Protein AF-A0A8H8MWA1-F1 (afdb_monomer_lite)

Secondary structure (DSSP, 8-state):
---TTSHHHHHHHHHHHHHHHHHHH-TTPPPPPHHHHHHHHHT--SSPPP-TTSB---SSS--SSBTTSS-EEEEE-TTS-EEEEETTSTT-EE-TT-S-HHHHHHHHHHHHHTSSSTTS-BTTTTTB---TT-HHHHHHHHHHHTTT-TT--PEEPBS--TT--GGGEEPP-SS-----PPTT-TTTTT-----PEEPPPTT---EEHHHHGGG--EEEEESEEETTTTEEESSSPPPPPPHHHHHHHHHHHHHS-SHHHHTT--PPTTSS-TT---TTTHHHH----EEEEE---TT--PPP------S-SSSPPP-------------

Radius of gyration: 23.01 Å; chains: 1; bounding box: 57×58×65 Å

Sequence (331 aa):
MLDTSSKEYKKALRHHRKSEQHKAHDGRSEPLSVFRAAEKKYKARFPPPDLHQVLDLAPDGEARGRTDAVKTKEIGLKSGKKGYLVERIPGLVLLPSFVSPSAQQSLVTRCLREHARSPNESNLDAHYLVPPAGLWNEWEKVAKHRQTDPSFDVVINIKWKDGINADQYHPPDTERTLVNNATGSAAFATKSQPKLEPMPSSSLQPTPVSALISKLRWSNIGLNYHWGTKSYDFDRQKVPFPDDIRDICVDAVRNVDWRDIWEGVELADGLKWDDGEDWIEWEHTYQPDAGIINFYQPKDTLMGHVDRSEISSTSPLVSISYVVVIFLSFK

pLDDT: mean 84.51, std 14.72, range [23.91, 97.88]

Structure (mmCIF, N/CA/C/O backbone):
data_AF-A0A8H8MWA1-F1
#
_entry.id   AF-A0A8H8MWA1-F1
#
loop_
_atom_site.group_PDB
_atom_site.id
_atom_site.type_symbol
_atom_site.label_atom_id
_atom_site.label_alt_id
_atom_site.label_comp_id
_atom_site.label_asym_id
_atom_site.label_entity_id
_atom_site.label_seq_id
_atom_site.pdbx_PDB_ins_code
_atom_site.Cartn_x
_atom_site.Cartn_y
_atom_site.Cartn_z
_atom_site.occupancy
_atom_site.B_iso_or_equiv
_atom_site.auth_seq_id
_atom_site.auth_comp_id
_atom_site.auth_asym_id
_atom_site.auth_atom_id
_atom_site.pdbx_PDB_model_num
ATOM 1 N N . MET A 1 1 ? -19.332 -21.063 -11.344 1.00 50.78 1 MET A N 1
ATOM 2 C CA . MET A 1 1 ? -18.939 -22.418 -10.883 1.00 50.78 1 MET A CA 1
ATOM 3 C C . MET A 1 1 ? -17.657 -22.832 -11.590 1.00 50.78 1 MET A C 1
ATOM 5 O O . MET A 1 1 ? -17.507 -22.498 -12.757 1.00 50.78 1 MET A O 1
ATOM 9 N N . LEU A 1 2 ? -16.732 -23.507 -10.900 1.00 68.06 2 LEU A N 1
ATOM 10 C CA . LEU A 1 2 ? -15.535 -24.083 -11.530 1.00 68.06 2 LEU A CA 1
ATOM 11 C C . LEU A 1 2 ? -15.947 -25.223 -12.470 1.00 68.06 2 LEU A C 1
ATOM 13 O O . LEU A 1 2 ? -16.715 -26.090 -12.059 1.00 68.06 2 LEU A O 1
ATOM 17 N N . ASP A 1 3 ? -15.418 -25.242 -13.694 1.00 80.50 3 ASP A N 1
ATOM 18 C CA . ASP A 1 3 ? -15.599 -26.370 -14.609 1.00 80.50 3 ASP A CA 1
ATOM 19 C C . ASP A 1 3 ? -14.829 -27.590 -14.085 1.00 80.50 3 ASP A C 1
ATOM 21 O O . ASP A 1 3 ? -13.606 -27.708 -14.228 1.00 80.50 3 ASP A O 1
ATOM 25 N N . THR A 1 4 ? -15.569 -28.503 -13.462 1.00 83.94 4 THR A N 1
ATOM 26 C CA . THR A 1 4 ? -15.044 -29.733 -12.861 1.00 83.94 4 THR A CA 1
ATOM 27 C C . THR A 1 4 ? -14.549 -30.740 -13.902 1.00 83.94 4 THR A C 1
ATOM 29 O O . THR A 1 4 ? -13.827 -31.684 -13.564 1.00 83.94 4 THR A O 1
ATOM 32 N N . SER A 1 5 ? -14.892 -30.539 -15.178 1.00 81.62 5 SER A N 1
ATOM 33 C CA . SER A 1 5 ? -14.470 -31.392 -16.286 1.00 81.62 5 SER A CA 1
ATOM 34 C C . SER A 1 5 ? -13.102 -30.995 -16.866 1.00 81.62 5 SER A C 1
ATOM 36 O O . SER A 1 5 ? -12.421 -31.861 -17.440 1.00 81.62 5 SER A O 1
ATOM 38 N N . SER A 1 6 ? -12.665 -29.747 -16.637 1.00 89.50 6 SER A N 1
ATOM 39 C CA . SER A 1 6 ? -11.409 -29.178 -17.145 1.00 89.50 6 SER A CA 1
ATOM 40 C C . SER A 1 6 ? -10.157 -29.944 -16.692 1.00 89.50 6 SER A C 1
ATOM 42 O O . SER A 1 6 ? -10.097 -30.556 -15.614 1.00 89.50 6 SER A O 1
ATOM 44 N N . LYS A 1 7 ? -9.107 -29.915 -17.526 1.00 88.44 7 LYS A N 1
ATOM 45 C CA . LYS A 1 7 ? -7.813 -30.552 -17.215 1.00 88.44 7 LYS A CA 1
ATOM 46 C C . LYS A 1 7 ? -7.148 -29.876 -16.015 1.00 88.44 7 LYS A C 1
ATOM 48 O O . LYS A 1 7 ? -6.535 -30.548 -15.183 1.00 88.44 7 LYS A O 1
ATOM 53 N N . GLU A 1 8 ? -7.310 -28.565 -15.906 1.00 85.88 8 GLU A N 1
ATOM 54 C CA . GLU A 1 8 ? -6.787 -27.704 -14.851 1.00 85.88 8 GLU A CA 1
ATOM 55 C C . GLU A 1 8 ? -7.398 -28.083 -13.500 1.00 85.88 8 GLU A C 1
ATOM 57 O O . GLU A 1 8 ? -6.660 -28.309 -12.537 1.00 85.88 8 GLU A O 1
ATOM 62 N N . TYR A 1 9 ? -8.726 -28.246 -13.442 1.00 88.44 9 TYR A N 1
ATOM 63 C CA . TYR A 1 9 ? -9.427 -28.676 -12.232 1.00 88.44 9 TYR A CA 1
ATOM 64 C C . TYR A 1 9 ? -8.979 -30.071 -11.786 1.00 88.44 9 TYR A C 1
ATOM 66 O O . TYR A 1 9 ? -8.608 -30.268 -10.628 1.00 88.44 9 TYR A O 1
ATOM 74 N N . LYS A 1 10 ? -8.929 -31.039 -12.712 1.00 89.00 10 LYS A N 1
ATOM 75 C CA . LYS A 1 10 ? -8.471 -32.410 -12.418 1.00 89.00 10 LYS A CA 1
ATOM 76 C C . LYS A 1 10 ? -7.032 -32.433 -11.893 1.00 89.00 10 LYS A C 1
ATOM 78 O O . LYS A 1 10 ? -6.733 -33.157 -10.939 1.00 89.00 10 LYS A O 1
ATOM 83 N N . LYS A 1 11 ? -6.144 -31.616 -12.473 1.00 89.81 11 LYS A N 1
ATOM 84 C CA . LYS A 1 11 ? -4.758 -3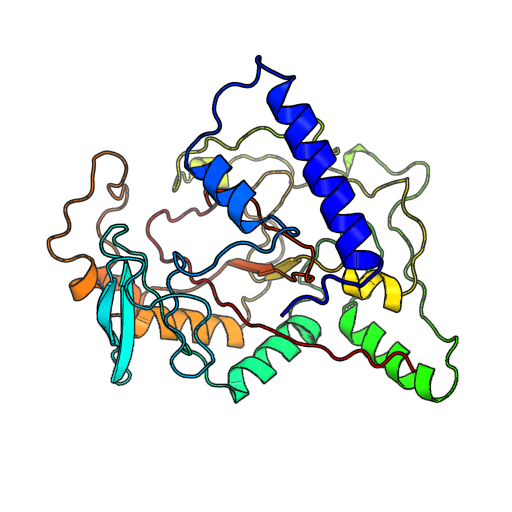1.457 -12.010 1.00 89.81 11 LYS A CA 1
ATOM 85 C C . LYS A 1 11 ? -4.710 -30.866 -10.598 1.00 89.81 11 LYS A C 1
ATOM 87 O O . LYS A 1 11 ? -4.033 -31.432 -9.739 1.00 89.81 11 LYS A O 1
ATOM 92 N N . ALA A 1 12 ? -5.437 -29.779 -10.341 1.00 87.12 12 ALA A N 1
ATOM 93 C CA . ALA A 1 12 ? -5.492 -29.138 -9.027 1.00 87.12 12 ALA A CA 1
ATOM 94 C C . ALA A 1 12 ? -6.042 -30.086 -7.945 1.00 87.12 12 ALA A C 1
ATOM 96 O O . ALA A 1 12 ? -5.437 -30.221 -6.880 1.00 87.12 12 ALA A O 1
ATOM 97 N N . LEU A 1 13 ? -7.105 -30.833 -8.258 1.00 89.44 13 LEU A N 1
ATOM 98 C CA . LEU A 1 13 ? -7.692 -31.840 -7.374 1.00 89.44 13 LEU A CA 1
ATOM 99 C C . LEU A 1 13 ? -6.709 -32.966 -7.033 1.00 89.44 13 LEU A C 1
ATOM 101 O O . LEU A 1 13 ? -6.606 -33.361 -5.872 1.00 89.44 13 LEU A O 1
ATOM 105 N N . ARG A 1 14 ? -5.950 -33.468 -8.017 1.00 89.06 14 ARG A N 1
ATOM 106 C CA . ARG A 1 14 ? -4.913 -34.485 -7.776 1.00 89.06 14 ARG A CA 1
ATOM 107 C C . ARG A 1 14 ? -3.818 -33.964 -6.843 1.00 89.06 14 ARG A C 1
ATOM 109 O O . ARG A 1 14 ? -3.427 -34.678 -5.922 1.00 89.06 14 ARG A O 1
ATOM 116 N N . HIS A 1 15 ? -3.333 -32.740 -7.064 1.00 87.31 15 HIS A N 1
ATOM 117 C CA . HIS A 1 15 ? -2.328 -32.122 -6.192 1.00 87.31 15 HIS A CA 1
ATOM 118 C C . HIS A 1 15 ? -2.848 -31.935 -4.763 1.00 87.31 15 HIS A C 1
ATOM 120 O O . HIS A 1 15 ? -2.145 -32.290 -3.821 1.00 87.31 15 HIS A O 1
ATOM 126 N N . HIS A 1 16 ? -4.083 -31.452 -4.612 1.00 86.94 16 HIS A N 1
ATOM 127 C CA . HIS A 1 16 ? -4.726 -31.274 -3.312 1.00 86.94 16 HIS A CA 1
ATOM 128 C C . HIS A 1 16 ? -4.874 -32.603 -2.553 1.00 86.94 16 HIS A C 1
ATOM 130 O O . HIS A 1 16 ? -4.440 -32.718 -1.409 1.00 86.94 16 HIS A O 1
ATOM 136 N N . ARG A 1 17 ? -5.382 -33.656 -3.210 1.00 87.12 17 ARG A N 1
ATOM 137 C CA . ARG A 1 17 ? -5.493 -34.997 -2.602 1.00 87.12 17 ARG A CA 1
ATOM 138 C C . ARG A 1 17 ? -4.140 -35.536 -2.137 1.00 87.12 17 ARG A C 1
ATOM 140 O O . ARG A 1 17 ? -4.051 -36.084 -1.043 1.00 87.12 17 ARG A O 1
ATOM 147 N N . LYS A 1 18 ? -3.081 -35.336 -2.930 1.00 86.12 18 LYS A N 1
ATOM 148 C CA . LYS A 1 18 ? -1.721 -35.735 -2.545 1.00 86.12 18 LYS A CA 1
ATOM 149 C C . LYS A 1 18 ? -1.232 -34.961 -1.314 1.00 86.12 18 LYS A C 1
ATOM 151 O O . LYS A 1 18 ? -0.655 -35.567 -0.420 1.00 86.12 18 LYS A O 1
ATOM 156 N N . SER A 1 19 ? -1.474 -33.649 -1.231 1.00 81.50 19 SER A N 1
ATOM 157 C CA . SER A 1 19 ? -1.062 -32.871 -0.054 1.00 81.50 19 SER A CA 1
ATOM 158 C C . SER A 1 19 ? -1.793 -33.280 1.226 1.00 81.50 19 SER A C 1
ATOM 160 O O . SER A 1 19 ? -1.173 -33.283 2.285 1.00 81.50 19 SER A O 1
ATOM 162 N N . GLU A 1 20 ? -3.070 -33.665 1.144 1.00 78.75 20 GLU A N 1
ATOM 163 C CA . GLU A 1 20 ? -3.821 -34.149 2.312 1.00 78.75 20 GLU A CA 1
ATOM 164 C C . GLU A 1 20 ? -3.329 -35.525 2.786 1.00 78.75 20 GLU A C 1
ATOM 166 O O . GLU A 1 20 ? -3.168 -35.739 3.984 1.00 78.75 20 GLU A O 1
ATOM 171 N N . GLN A 1 21 ? -2.991 -36.432 1.860 1.00 72.94 21 GLN A N 1
ATOM 172 C CA . GLN A 1 21 ? -2.407 -37.738 2.202 1.00 72.94 21 GLN A CA 1
ATOM 173 C C . GLN A 1 21 ? -1.070 -37.607 2.942 1.00 72.94 21 GLN A C 1
ATOM 175 O O . GLN A 1 21 ? -0.824 -38.332 3.902 1.00 72.94 21 GLN A O 1
ATOM 180 N N . HIS A 1 22 ? -0.220 -36.661 2.531 1.00 64.12 22 HIS A N 1
ATOM 181 C CA . HIS A 1 22 ? 1.055 -36.407 3.205 1.00 64.12 22 HIS A CA 1
ATOM 182 C C . HIS A 1 22 ? 0.861 -35.870 4.635 1.00 64.12 22 HIS A C 1
ATOM 184 O O . HIS A 1 22 ? 1.585 -36.289 5.531 1.00 64.12 22 HIS A O 1
ATOM 190 N N . LYS A 1 23 ? -0.136 -35.004 4.879 1.00 66.75 23 LYS A N 1
ATOM 191 C CA . LYS A 1 23 ? -0.448 -34.506 6.234 1.00 66.75 23 LYS A CA 1
ATOM 192 C C . LYS A 1 23 ? -0.937 -35.608 7.174 1.00 66.75 23 LYS A C 1
ATOM 194 O O . LYS A 1 23 ? -0.610 -35.582 8.350 1.00 66.75 23 LYS A O 1
ATOM 199 N N . ALA A 1 24 ? -1.716 -36.561 6.660 1.00 60.00 24 ALA A N 1
ATOM 200 C CA . ALA A 1 24 ? -2.237 -37.671 7.457 1.00 60.00 24 ALA A CA 1
ATOM 201 C C . ALA A 1 24 ? -1.143 -38.665 7.888 1.00 60.00 24 ALA A C 1
ATOM 203 O O . ALA A 1 24 ? -1.307 -39.360 8.886 1.00 60.00 24 ALA A O 1
ATOM 204 N N . HIS A 1 25 ? -0.037 -38.743 7.139 1.00 58.19 25 HIS A N 1
ATOM 205 C CA . HIS A 1 25 ? 1.068 -39.653 7.441 1.00 58.19 25 HIS A CA 1
ATOM 206 C C . HIS A 1 25 ? 2.114 -39.038 8.387 1.00 58.19 25 HIS A C 1
ATOM 208 O O . HIS A 1 25 ? 2.792 -39.759 9.114 1.00 58.19 25 HIS A O 1
ATOM 214 N N . ASP A 1 26 ? 2.218 -37.708 8.414 1.00 57.69 26 ASP A N 1
ATOM 215 C CA . ASP A 1 26 ? 3.233 -36.960 9.160 1.00 57.69 26 ASP A CA 1
ATOM 216 C C . ASP A 1 26 ? 2.781 -36.631 10.594 1.00 57.69 26 ASP A C 1
ATOM 218 O O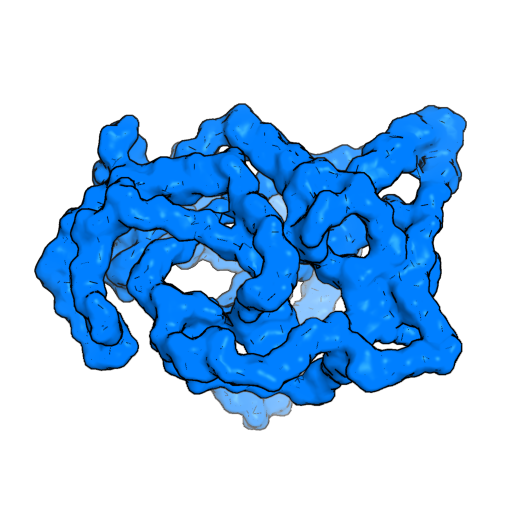 . ASP A 1 26 ? 2.768 -35.473 11.006 1.00 57.69 26 ASP A O 1
ATOM 222 N N . GLY A 1 27 ? 2.380 -37.656 11.362 1.00 56.78 27 GLY A N 1
ATOM 223 C CA . GLY A 1 27 ? 1.839 -37.572 12.735 1.00 56.78 27 GLY A CA 1
ATOM 224 C C . GLY A 1 27 ? 2.764 -36.963 13.809 1.00 56.78 27 GLY A C 1
ATOM 225 O O . GLY A 1 27 ? 2.643 -37.299 14.983 1.00 56.78 27 GLY A O 1
ATOM 226 N N . ARG A 1 28 ? 3.712 -36.106 13.412 1.00 51.16 28 ARG A N 1
ATOM 227 C CA . ARG A 1 28 ? 4.708 -35.398 14.222 1.00 51.16 28 ARG A CA 1
ATOM 228 C C . ARG A 1 28 ? 4.609 -33.869 14.138 1.00 51.16 28 ARG A C 1
ATOM 230 O O . ARG A 1 28 ? 5.385 -33.200 14.812 1.00 51.16 28 ARG A O 1
ATOM 237 N N . SER A 1 29 ? 3.705 -33.288 13.343 1.00 62.16 29 SER A N 1
ATOM 238 C CA . SER A 1 29 ? 3.562 -31.826 13.308 1.00 62.16 29 SER A CA 1
ATOM 239 C C . SER A 1 29 ? 2.748 -31.328 14.504 1.00 62.16 29 SER A C 1
ATOM 241 O O . SER A 1 29 ? 1.580 -31.698 14.636 1.00 62.16 29 SER A O 1
ATOM 243 N N . GLU A 1 30 ? 3.332 -30.464 15.337 1.00 69.19 30 GLU A N 1
ATOM 244 C CA . GLU A 1 30 ? 2.581 -29.709 16.345 1.00 69.19 30 GLU A CA 1
ATOM 245 C C . GLU A 1 30 ? 1.347 -29.030 15.718 1.00 69.19 30 GLU A C 1
ATOM 247 O O . GLU A 1 30 ? 1.395 -28.593 14.558 1.00 69.19 30 GLU A O 1
ATOM 252 N N . PRO A 1 31 ? 0.222 -28.939 16.450 1.00 76.38 31 PRO A N 1
ATOM 253 C CA . PRO A 1 31 ? -0.972 -28.287 15.938 1.00 76.38 31 PRO A CA 1
ATOM 254 C C . PRO A 1 31 ? -0.668 -26.822 15.606 1.00 76.38 31 PRO A C 1
ATOM 256 O O . PRO A 1 31 ? -0.100 -26.083 16.408 1.00 76.38 31 PRO A O 1
ATOM 259 N N . LEU A 1 32 ? -1.061 -26.392 14.403 1.00 81.12 32 LEU A N 1
ATOM 260 C CA . LEU A 1 32 ? -0.926 -24.994 13.995 1.00 81.12 32 LEU A CA 1
ATOM 261 C C . LEU A 1 32 ? -1.673 -24.088 14.978 1.00 81.12 32 LEU A C 1
ATOM 263 O O . LEU A 1 32 ? -2.798 -24.395 15.375 1.00 81.12 32 LEU A O 1
ATOM 267 N N . SER A 1 33 ? -1.094 -22.925 15.290 1.00 87.19 33 SER A N 1
ATOM 268 C CA . SER A 1 33 ? -1.827 -21.884 16.012 1.00 87.19 33 SER A CA 1
ATOM 269 C C . SER A 1 33 ? -3.095 -21.486 15.250 1.00 87.19 33 SER A C 1
ATOM 271 O O . SER A 1 33 ? -3.150 -21.579 14.018 1.00 87.19 33 SER A O 1
ATOM 273 N N . VAL A 1 34 ? -4.104 -20.985 15.970 1.00 89.81 34 VAL A N 1
ATOM 274 C CA . VAL A 1 34 ? -5.385 -20.547 15.382 1.00 89.81 34 VAL A CA 1
ATOM 275 C C . VAL A 1 34 ? -5.157 -19.563 14.230 1.00 89.81 34 VAL A C 1
ATOM 277 O O . VAL A 1 34 ? -5.753 -19.704 13.161 1.00 89.81 34 VAL A O 1
ATOM 280 N N . PHE A 1 35 ? -4.221 -18.626 14.404 1.00 89.00 35 PHE A N 1
ATOM 281 C CA . PHE A 1 35 ? -3.845 -17.671 13.365 1.00 89.00 35 PHE A CA 1
ATOM 282 C C . PHE A 1 35 ? -3.243 -18.356 12.130 1.00 89.00 35 PHE A C 1
ATOM 284 O O . PHE A 1 35 ? -3.680 -18.100 11.010 1.00 89.00 35 PHE A O 1
ATOM 291 N N . ARG A 1 36 ? -2.270 -19.265 12.303 1.00 86.81 36 ARG A N 1
ATOM 292 C CA . ARG A 1 36 ? -1.628 -19.963 11.172 1.00 86.81 36 ARG A CA 1
ATOM 293 C C . ARG A 1 36 ? -2.588 -20.902 10.449 1.00 86.81 36 ARG A C 1
ATOM 295 O O . ARG A 1 36 ? -2.503 -21.035 9.228 1.00 86.81 36 ARG A O 1
ATOM 302 N N . ALA A 1 37 ? -3.513 -21.526 11.173 1.00 88.75 37 ALA A N 1
ATOM 303 C CA . ALA A 1 37 ? -4.577 -22.326 10.582 1.00 88.75 37 ALA A CA 1
ATOM 304 C C . ALA A 1 37 ? -5.500 -21.462 9.703 1.00 88.75 37 ALA A C 1
ATOM 306 O O . ALA A 1 37 ? -5.750 -21.820 8.549 1.00 88.75 37 ALA A O 1
ATOM 307 N N . ALA A 1 38 ? -5.938 -20.300 10.202 1.00 90.62 38 ALA A N 1
ATOM 308 C CA . ALA A 1 38 ? -6.757 -19.352 9.445 1.00 90.62 38 ALA A CA 1
ATOM 309 C C . ALA A 1 38 ? -6.013 -18.777 8.225 1.00 90.62 38 ALA A C 1
ATOM 311 O O . ALA A 1 38 ? -6.543 -18.790 7.114 1.00 90.62 38 ALA A O 1
ATOM 312 N N . GLU A 1 39 ? -4.758 -18.352 8.396 1.00 90.50 39 GLU A N 1
ATOM 313 C CA . GLU A 1 39 ? -3.905 -17.849 7.313 1.00 90.50 39 GLU A CA 1
ATOM 314 C C . GLU A 1 39 ? -3.749 -18.905 6.204 1.00 90.50 39 GLU A C 1
ATOM 316 O O . GLU A 1 39 ? -3.937 -18.615 5.022 1.00 90.50 39 GLU A O 1
ATOM 321 N N . LYS A 1 40 ? -3.476 -20.166 6.566 1.00 88.50 40 LYS A N 1
ATOM 322 C CA . LYS A 1 40 ? -3.358 -21.270 5.601 1.00 88.50 40 LYS A CA 1
ATOM 323 C C . LYS A 1 40 ? -4.681 -21.576 4.895 1.00 88.50 40 LYS A C 1
ATOM 325 O O . LYS A 1 40 ? -4.649 -21.867 3.699 1.00 88.50 40 LYS A O 1
ATOM 330 N N . LYS A 1 41 ? -5.817 -21.498 5.603 1.00 90.19 41 LYS A N 1
ATOM 331 C CA . LYS A 1 41 ? -7.165 -21.669 5.032 1.00 90.19 41 LYS A CA 1
ATOM 332 C C . LYS A 1 41 ? -7.408 -20.648 3.919 1.00 90.19 41 LYS A C 1
ATOM 334 O O . LYS A 1 41 ? -7.707 -21.049 2.801 1.00 90.19 41 LYS A O 1
ATOM 339 N N . TYR A 1 42 ? -7.230 -19.356 4.192 1.00 91.25 42 TYR A N 1
ATOM 340 C CA . TYR A 1 42 ? -7.550 -18.299 3.223 1.00 91.25 42 TYR A CA 1
ATOM 341 C C . TYR A 1 42 ? -6.484 -18.097 2.134 1.00 91.25 42 TYR A C 1
ATOM 343 O O . TYR A 1 42 ? -6.791 -17.561 1.074 1.00 91.25 42 TYR A O 1
ATOM 351 N N . LYS A 1 43 ? -5.257 -18.602 2.327 1.00 89.06 43 LYS A N 1
ATOM 352 C CA . LYS A 1 43 ? -4.230 -18.682 1.266 1.00 89.06 43 LYS A CA 1
ATOM 353 C C . LYS A 1 43 ? -4.424 -19.859 0.305 1.00 89.06 43 LYS A C 1
ATOM 355 O O . LYS A 1 43 ? -3.694 -19.962 -0.687 1.00 89.06 43 LYS A O 1
ATOM 360 N N . ALA A 1 44 ? -5.342 -20.781 0.599 1.00 87.56 44 ALA A N 1
ATOM 361 C CA . ALA A 1 44 ? -5.585 -21.931 -0.257 1.00 87.56 44 ALA A CA 1
ATOM 362 C C . ALA A 1 44 ? -6.081 -21.477 -1.637 1.00 87.56 44 ALA A C 1
ATOM 364 O O . ALA A 1 44 ? -6.963 -20.639 -1.758 1.00 87.56 44 ALA A O 1
ATOM 365 N N . ARG A 1 45 ? -5.511 -22.044 -2.703 1.00 85.44 45 ARG A N 1
ATOM 366 C CA . ARG A 1 45 ? -5.978 -21.796 -4.081 1.00 85.44 45 ARG A CA 1
ATOM 367 C C . ARG A 1 45 ? -6.931 -22.875 -4.575 1.00 85.44 45 ARG A C 1
ATOM 369 O O . ARG A 1 45 ? -7.692 -22.644 -5.509 1.00 85.44 45 ARG A O 1
ATOM 376 N N . PHE A 1 46 ? -6.835 -24.067 -3.990 1.00 86.62 46 PHE A N 1
ATOM 377 C CA . PHE A 1 46 ? -7.678 -25.196 -4.335 1.00 86.62 46 PHE A CA 1
ATOM 378 C C . PHE A 1 46 ? -7.928 -26.108 -3.114 1.00 86.62 46 PHE A C 1
ATOM 380 O O . PHE A 1 46 ? -6.951 -26.564 -2.506 1.00 86.62 46 PHE A O 1
ATOM 387 N N . PRO A 1 47 ? -9.199 -26.422 -2.801 1.00 88.12 47 PRO A N 1
ATOM 388 C CA . PRO A 1 47 ? -10.371 -25.689 -3.291 1.00 88.12 47 PRO A CA 1
ATOM 389 C C . PRO A 1 47 ? -10.263 -24.198 -2.905 1.00 88.12 47 PRO A C 1
ATOM 391 O O . PRO A 1 47 ? -9.550 -23.879 -1.948 1.00 88.12 47 PRO A O 1
ATOM 394 N N . PRO A 1 48 ? -10.886 -23.274 -3.660 1.00 87.25 48 PRO A N 1
ATOM 395 C CA . PRO A 1 48 ? -10.988 -21.889 -3.218 1.00 87.25 48 PRO A CA 1
ATOM 396 C C . PRO A 1 48 ? -11.608 -21.835 -1.816 1.00 87.25 48 PRO A C 1
ATOM 398 O O . PRO A 1 48 ? -12.497 -22.643 -1.525 1.00 87.25 48 PRO A O 1
ATOM 401 N N . PRO A 1 49 ? -11.138 -20.936 -0.940 1.00 90.44 49 PRO A N 1
ATOM 402 C CA . PRO A 1 49 ? -11.647 -20.860 0.414 1.00 90.44 49 PRO A CA 1
ATOM 403 C C . PRO A 1 49 ? -13.105 -20.410 0.396 1.00 90.44 49 PRO A C 1
ATOM 405 O O . PRO A 1 49 ? -13.493 -19.547 -0.390 1.00 90.44 49 PRO A O 1
ATOM 408 N N . ASP A 1 50 ? -13.894 -20.981 1.299 1.00 90.06 50 ASP A N 1
ATOM 409 C CA . ASP A 1 50 ? -15.213 -20.452 1.618 1.00 90.06 50 ASP A CA 1
ATOM 410 C C . ASP A 1 50 ? -15.063 -19.089 2.309 1.00 90.06 50 ASP A C 1
ATOM 412 O O . ASP A 1 50 ? -14.345 -18.966 3.307 1.00 90.06 50 ASP A O 1
ATOM 416 N N . LEU A 1 51 ? -15.729 -18.078 1.750 1.00 92.69 51 LEU A N 1
ATOM 417 C CA . LEU A 1 51 ? -15.687 -16.690 2.202 1.00 92.69 51 LEU A CA 1
ATOM 418 C C . LEU A 1 51 ? -16.898 -16.308 3.065 1.00 92.69 51 LEU A C 1
ATOM 420 O O . LEU A 1 51 ? -16.937 -15.195 3.572 1.00 92.69 51 LEU A O 1
ATOM 424 N N . HIS A 1 52 ? -17.842 -17.219 3.325 1.00 90.25 52 HIS A N 1
ATOM 425 C CA . HIS A 1 52 ? -19.042 -16.932 4.124 1.00 90.25 52 HIS A CA 1
ATOM 426 C C . HIS A 1 52 ? -18.734 -16.455 5.561 1.00 90.25 52 HIS A C 1
ATOM 428 O O . HIS A 1 52 ? -19.548 -15.787 6.188 1.00 90.25 52 HIS A O 1
ATOM 434 N N . GLN A 1 53 ? -17.552 -16.777 6.096 1.00 91.62 53 GLN A N 1
ATOM 435 C CA . GLN A 1 53 ? -17.080 -16.313 7.411 1.00 91.62 53 GLN A CA 1
ATOM 436 C C . GLN A 1 53 ? -16.245 -15.019 7.349 1.00 91.62 53 GLN A C 1
ATOM 438 O O . GLN A 1 53 ? -15.622 -14.646 8.343 1.00 91.62 53 GLN A O 1
ATOM 443 N N . VAL A 1 54 ? -16.163 -14.366 6.190 1.00 93.56 54 VAL A N 1
ATOM 444 C CA . VAL A 1 54 ? -15.404 -13.126 5.990 1.00 93.56 54 VAL A CA 1
ATOM 445 C C . VAL A 1 54 ? -16.345 -11.936 6.126 1.00 93.56 54 VAL A C 1
ATOM 447 O O . VAL A 1 54 ? -17.433 -11.939 5.554 1.00 93.56 54 VAL A O 1
ATOM 450 N N . LEU A 1 55 ? -15.916 -10.927 6.887 1.00 93.94 55 LEU A N 1
ATOM 451 C CA . LEU A 1 55 ? -16.630 -9.660 6.997 1.00 93.94 55 LEU A CA 1
ATOM 452 C C . LEU A 1 55 ? -16.595 -8.935 5.648 1.00 93.94 55 LEU A C 1
ATOM 454 O O . LEU A 1 55 ? -15.515 -8.675 5.120 1.00 93.94 55 LEU A O 1
ATOM 458 N N . ASP A 1 56 ? -17.768 -8.605 5.119 1.00 92.50 56 ASP A N 1
ATOM 459 C CA . ASP A 1 56 ? -17.932 -7.877 3.862 1.00 92.50 56 ASP A CA 1
ATOM 460 C C . ASP A 1 56 ? -18.821 -6.653 4.102 1.00 92.50 56 ASP A C 1
ATOM 462 O O . ASP A 1 56 ? -19.997 -6.789 4.435 1.00 92.50 56 ASP A O 1
ATOM 466 N N . LEU A 1 57 ? -18.223 -5.464 4.003 1.00 90.75 57 LEU A N 1
ATOM 467 C CA . LEU A 1 57 ? -18.863 -4.163 4.235 1.00 90.75 57 LEU A CA 1
ATOM 468 C C . LEU A 1 57 ? -18.956 -3.339 2.942 1.00 90.75 57 LEU A C 1
ATOM 470 O O . LEU A 1 57 ? -19.103 -2.117 2.997 1.00 90.75 57 LEU A O 1
ATOM 474 N N . ALA A 1 58 ? -18.792 -3.973 1.776 1.00 82.69 58 ALA A N 1
ATOM 475 C CA . ALA A 1 58 ? -18.889 -3.274 0.504 1.00 82.69 58 ALA A CA 1
ATOM 476 C C . ALA A 1 58 ? -20.303 -2.677 0.341 1.00 82.69 58 ALA A C 1
ATOM 478 O O . ALA A 1 58 ? -21.283 -3.414 0.462 1.00 82.69 58 ALA A O 1
ATOM 479 N N . PRO A 1 59 ? -20.430 -1.364 0.066 1.00 71.25 59 PRO A N 1
ATOM 480 C CA . PRO A 1 59 ? -21.739 -0.730 -0.069 1.00 71.25 59 PRO A CA 1
ATOM 481 C C . PRO A 1 59 ? -22.487 -1.207 -1.321 1.00 71.25 59 PRO A C 1
ATOM 483 O O . PRO A 1 59 ? -23.706 -1.311 -1.282 1.00 71.25 59 PRO A O 1
ATOM 486 N N . ASP A 1 60 ? -21.756 -1.551 -2.391 1.00 67.50 60 ASP A N 1
ATOM 487 C CA . ASP A 1 60 ? -22.303 -1.971 -3.682 1.00 67.50 60 ASP A CA 1
ATOM 488 C C . ASP A 1 60 ? -21.455 -3.111 -4.284 1.00 67.50 60 ASP A C 1
ATOM 490 O O . ASP A 1 60 ? -20.275 -2.927 -4.595 1.00 67.50 60 ASP A O 1
ATOM 494 N N . GLY A 1 61 ? -22.037 -4.304 -4.459 1.00 64.44 61 GLY A N 1
ATOM 495 C CA . GLY A 1 61 ? -21.383 -5.445 -5.112 1.00 64.44 61 GLY A CA 1
ATOM 496 C C . GLY A 1 61 ? -22.027 -6.800 -4.806 1.00 64.44 61 GLY A C 1
ATOM 497 O O . GLY A 1 61 ? -22.846 -6.926 -3.899 1.00 64.44 61 GLY A O 1
ATOM 498 N N . GLU A 1 62 ? -21.645 -7.839 -5.559 1.00 67.44 62 GLU A N 1
ATOM 499 C CA . GLU A 1 62 ? -21.928 -9.224 -5.165 1.00 67.44 62 GLU A CA 1
ATOM 500 C C . GLU A 1 62 ? -21.130 -9.541 -3.894 1.00 67.44 62 GLU A C 1
ATOM 502 O O . GLU A 1 62 ? -19.925 -9.806 -3.963 1.00 67.44 62 GLU A O 1
ATOM 507 N N . ALA A 1 63 ? -21.803 -9.487 -2.742 1.00 72.38 63 ALA A N 1
ATOM 508 C CA . ALA A 1 63 ? -21.213 -9.833 -1.458 1.00 72.38 63 ALA A CA 1
ATOM 509 C C . ALA A 1 63 ? -20.621 -11.245 -1.530 1.00 72.38 63 ALA A C 1
ATOM 511 O O . ALA A 1 63 ? -21.309 -12.222 -1.842 1.00 72.38 63 ALA A O 1
ATOM 512 N N . ARG A 1 64 ? -19.319 -11.349 -1.261 1.00 84.81 64 ARG A N 1
ATOM 513 C CA . ARG A 1 64 ? -18.629 -12.645 -1.189 1.00 84.81 64 ARG A CA 1
ATOM 514 C C . ARG A 1 64 ? -18.617 -13.182 0.235 1.00 84.81 64 ARG A C 1
ATOM 516 O O . ARG A 1 64 ? -18.497 -14.392 0.420 1.00 84.81 64 ARG A O 1
ATOM 523 N N . GLY A 1 65 ? -18.708 -12.280 1.210 1.00 89.62 65 GLY A N 1
ATOM 524 C CA . GLY A 1 65 ? -18.802 -12.588 2.630 1.00 89.62 65 GLY A CA 1
ATOM 525 C C . GLY A 1 65 ? -20.143 -12.182 3.237 1.00 89.62 65 GLY A C 1
ATOM 526 O O . GLY A 1 65 ? -21.178 -12.208 2.570 1.00 89.62 65 GLY A O 1
ATOM 527 N N . ARG A 1 66 ? -20.121 -11.834 4.526 1.00 91.25 66 ARG A N 1
ATOM 528 C CA . ARG A 1 66 ? -21.293 -11.406 5.300 1.00 91.25 66 ARG A CA 1
ATOM 529 C C . ARG A 1 66 ? -21.012 -10.130 6.076 1.00 91.25 66 ARG A C 1
ATOM 531 O O . ARG A 1 66 ? -19.930 -9.966 6.632 1.00 91.25 66 ARG A O 1
ATOM 538 N N . THR A 1 67 ? -22.023 -9.282 6.200 1.00 90.88 67 THR A N 1
ATOM 539 C CA . THR A 1 67 ? -21.962 -8.048 6.996 1.00 90.88 67 THR A CA 1
ATOM 540 C C . THR A 1 67 ? -21.916 -8.311 8.504 1.00 90.88 67 THR A C 1
ATOM 542 O O . THR A 1 67 ? -21.438 -7.470 9.253 1.00 90.88 67 THR A O 1
ATOM 545 N N . ASP A 1 68 ? -22.363 -9.486 8.959 1.00 91.81 68 ASP A N 1
ATOM 546 C CA . ASP A 1 68 ? -22.440 -9.882 10.372 1.00 91.81 68 ASP A CA 1
ATOM 547 C C . ASP A 1 68 ? -21.428 -10.977 10.766 1.00 91.81 68 ASP A C 1
ATOM 549 O O . ASP A 1 68 ? -21.491 -11.520 11.869 1.00 91.81 68 ASP A O 1
ATOM 553 N N . ALA A 1 69 ? -20.463 -11.306 9.892 1.00 93.31 69 ALA A N 1
ATOM 554 C CA . ALA A 1 69 ? -19.422 -12.301 10.190 1.00 93.31 69 ALA A CA 1
ATOM 555 C C . ALA A 1 69 ? -18.531 -11.903 11.383 1.00 93.31 69 ALA A C 1
ATOM 557 O O . ALA A 1 69 ? -17.928 -12.757 12.038 1.00 93.31 69 ALA A O 1
ATOM 558 N N . VAL A 1 70 ? -18.427 -10.602 11.658 1.00 93.81 70 VAL A N 1
ATOM 559 C CA . VAL A 1 70 ? -17.735 -10.028 12.813 1.00 93.81 70 VAL A CA 1
ATOM 560 C C . VAL A 1 70 ? -18.636 -8.946 13.393 1.00 93.81 70 VAL A C 1
ATOM 562 O O . VAL A 1 70 ? -19.222 -8.172 12.646 1.00 93.81 70 VAL A O 1
ATOM 565 N N . LYS A 1 71 ? -18.737 -8.879 14.723 1.00 95.25 71 LYS A N 1
ATOM 566 C CA . LYS A 1 71 ? -19.522 -7.841 15.390 1.00 95.25 71 LYS A CA 1
ATOM 567 C C . LYS A 1 71 ? -18.880 -6.470 15.159 1.00 95.25 71 LYS A C 1
ATOM 569 O O . LYS A 1 71 ? -17.738 -6.243 15.566 1.00 95.25 71 LYS A O 1
ATOM 574 N N . THR A 1 72 ? -19.620 -5.584 14.502 1.00 95.62 72 THR A N 1
ATOM 575 C CA . THR A 1 72 ? -19.210 -4.208 14.216 1.00 95.62 72 THR A CA 1
ATOM 576 C C . THR A 1 72 ? -20.253 -3.215 14.707 1.00 95.62 72 THR A C 1
ATOM 578 O O . THR A 1 72 ? -21.450 -3.466 14.557 1.00 95.62 72 THR A O 1
ATOM 581 N N . LYS A 1 73 ? -19.803 -2.067 15.214 1.00 94.44 73 LYS A N 1
ATOM 582 C CA . LYS A 1 73 ? -20.646 -0.907 15.527 1.00 94.44 73 LYS A CA 1
ATOM 583 C C . LYS A 1 73 ? -20.529 0.099 14.383 1.00 94.44 73 LYS A C 1
ATOM 585 O O . LYS A 1 73 ? -19.421 0.517 14.053 1.00 94.44 73 LYS A O 1
ATOM 590 N N . GLU A 1 74 ? -21.648 0.467 13.764 1.00 95.12 74 GLU A N 1
ATOM 591 C CA . GLU A 1 74 ? -21.670 1.575 12.801 1.00 95.12 74 GLU A CA 1
ATOM 592 C C . GLU A 1 74 ? -21.347 2.880 13.541 1.00 95.12 74 GLU A C 1
ATOM 594 O O . GLU A 1 74 ? -21.910 3.150 14.604 1.00 95.12 74 GLU A O 1
ATOM 599 N N . ILE A 1 75 ? -20.428 3.667 12.987 1.00 94.75 75 ILE A N 1
ATOM 600 C CA . ILE A 1 75 ? -20.051 4.987 13.493 1.00 94.75 75 ILE A CA 1
ATOM 601 C C . ILE A 1 75 ? -20.352 6.039 12.423 1.00 94.75 75 ILE A C 1
ATOM 603 O O . ILE A 1 75 ? -20.154 5.805 11.225 1.00 94.75 75 ILE A O 1
ATOM 607 N N . GLY A 1 76 ? -20.850 7.198 12.849 1.00 94.19 76 GLY A N 1
ATOM 608 C CA . GLY A 1 76 ? -21.052 8.339 11.963 1.00 94.19 76 GLY A CA 1
ATOM 609 C C . GLY A 1 76 ? -19.732 9.066 11.741 1.00 94.19 76 GLY A C 1
ATOM 610 O O . GLY A 1 76 ? -19.064 9.435 12.701 1.00 94.19 76 GLY A O 1
ATOM 611 N N . LEU A 1 77 ? -19.347 9.282 10.485 1.00 94.94 77 LEU A N 1
ATOM 612 C CA . LEU A 1 77 ? -18.232 10.170 10.165 1.00 94.94 77 LEU A CA 1
ATOM 613 C C . LEU A 1 77 ? -18.726 11.614 10.108 1.00 94.94 77 LEU A C 1
ATOM 615 O O . LEU A 1 77 ? -19.860 11.873 9.701 1.00 94.94 77 LEU A O 1
ATOM 619 N N . LYS A 1 78 ? -17.848 12.574 10.405 1.00 93.62 78 LYS A N 1
ATOM 620 C CA . LYS A 1 78 ? -18.171 14.014 10.334 1.00 93.62 78 LYS A CA 1
ATOM 621 C C . LYS A 1 78 ? -18.596 14.476 8.935 1.00 93.62 78 LYS A C 1
ATOM 623 O O . LYS A 1 78 ? -19.367 15.418 8.801 1.00 93.62 78 LYS A O 1
ATOM 628 N N . SER A 1 79 ? -18.158 13.776 7.889 1.00 91.00 79 SER A N 1
ATOM 629 C CA . SER A 1 79 ? -18.621 13.964 6.504 1.00 91.00 79 SER A CA 1
ATOM 630 C C . SER A 1 79 ? -20.049 13.469 6.227 1.00 91.00 79 SER A C 1
ATOM 632 O O . SER A 1 79 ? -20.525 13.608 5.101 1.00 91.00 79 SER A O 1
ATOM 634 N N . GLY A 1 80 ? -20.724 12.845 7.197 1.00 90.94 80 GLY A N 1
ATOM 635 C CA . GLY A 1 80 ? -22.029 12.196 7.026 1.00 90.94 80 GLY A CA 1
ATOM 636 C C . GLY A 1 80 ? -21.963 10.797 6.400 1.00 90.94 80 GLY A C 1
ATOM 637 O O . GLY A 1 80 ? -22.994 10.150 6.222 1.00 90.94 80 GLY A O 1
ATOM 638 N N . LYS A 1 81 ? -20.761 10.309 6.064 1.00 91.62 81 LYS A N 1
ATOM 639 C CA . LYS A 1 81 ? -20.524 8.923 5.635 1.00 91.62 81 LYS A CA 1
ATOM 640 C C . LYS A 1 81 ? -20.541 7.966 6.833 1.00 91.62 81 LYS A C 1
ATOM 642 O O . LYS A 1 81 ? -20.433 8.384 7.982 1.00 91.62 81 LYS A O 1
ATOM 647 N N . LYS A 1 82 ? -20.640 6.668 6.550 1.00 93.25 82 LYS A N 1
ATOM 648 C CA . LYS A 1 82 ? -20.593 5.600 7.556 1.00 93.25 82 LYS A CA 1
ATOM 649 C C . LYS A 1 82 ? -19.180 5.040 7.696 1.00 93.25 82 LYS A C 1
ATOM 651 O O . LYS A 1 82 ? -18.502 4.818 6.693 1.00 93.25 82 LYS A O 1
ATOM 656 N N . GLY A 1 83 ? -18.772 4.776 8.930 1.00 94.81 83 GLY A N 1
ATOM 657 C CA . GLY A 1 83 ? -17.634 3.930 9.277 1.00 94.81 83 GLY A CA 1
ATOM 658 C C . GLY A 1 83 ? -18.087 2.753 10.139 1.00 94.81 83 GLY A C 1
ATOM 659 O O . GLY A 1 83 ? -19.234 2.699 10.585 1.00 94.81 83 GLY A O 1
ATOM 660 N N . TYR A 1 84 ? -17.186 1.810 10.397 1.00 95.69 84 TYR A N 1
ATOM 661 C CA . TYR A 1 84 ? -17.476 0.630 11.211 1.00 95.69 84 TYR A CA 1
ATOM 662 C C . TYR A 1 84 ? -16.338 0.360 12.192 1.00 95.69 84 TYR A C 1
ATOM 664 O O . TYR A 1 84 ? -15.204 0.126 11.781 1.00 95.69 84 TYR A O 1
ATOM 672 N N . LEU A 1 85 ? -16.645 0.349 13.487 1.00 95.94 85 LEU A N 1
ATOM 673 C CA . LEU A 1 85 ? -15.730 -0.075 14.543 1.00 95.94 85 LEU A CA 1
ATOM 674 C C . LEU A 1 85 ? -15.825 -1.592 14.728 1.00 95.94 85 LEU A C 1
ATOM 676 O O . LEU A 1 85 ? -16.915 -2.131 14.933 1.00 95.94 85 LEU A O 1
ATOM 680 N N . VAL A 1 86 ? -14.688 -2.285 14.709 1.00 94.88 86 VAL A N 1
ATOM 681 C CA . VAL A 1 86 ? -14.616 -3.709 15.060 1.00 94.88 86 VAL A CA 1
ATOM 682 C C . VAL A 1 86 ? -14.563 -3.841 16.582 1.00 94.88 86 VAL A C 1
ATOM 684 O O . VAL A 1 86 ? -13.506 -3.698 17.180 1.00 94.88 86 VAL A O 1
ATOM 687 N N . GLU A 1 87 ? -15.688 -4.158 17.228 1.00 90.75 87 GLU A N 1
ATOM 688 C CA . GLU A 1 87 ? -15.822 -4.047 18.695 1.00 90.75 87 GLU A CA 1
ATOM 689 C C . GLU A 1 87 ? -14.790 -4.856 19.494 1.00 90.75 87 GLU A C 1
ATOM 691 O O . GLU A 1 87 ? -14.349 -4.437 20.558 1.00 90.75 87 GLU A O 1
ATOM 696 N N . ARG A 1 88 ? -14.383 -6.024 18.983 1.00 90.50 88 ARG A N 1
ATOM 697 C CA . ARG A 1 88 ? -13.393 -6.883 19.657 1.00 90.50 88 ARG A CA 1
ATOM 698 C C . ARG A 1 88 ? -11.951 -6.357 19.556 1.00 90.50 88 ARG A C 1
ATOM 700 O O . ARG A 1 88 ? -11.062 -6.959 20.147 1.00 90.50 88 ARG A O 1
ATOM 707 N N . ILE A 1 89 ? -11.712 -5.328 18.739 1.00 89.81 89 ILE A N 1
ATOM 708 C CA . ILE A 1 89 ? -10.409 -4.687 18.520 1.00 89.81 89 ILE A CA 1
ATOM 709 C C . ILE A 1 89 ? -10.627 -3.165 18.561 1.00 89.81 89 ILE A C 1
ATOM 711 O O . ILE A 1 89 ? -10.741 -2.539 17.503 1.00 89.81 89 ILE A O 1
ATOM 715 N N . PRO A 1 90 ? -10.723 -2.559 19.760 1.00 85.50 90 PRO A N 1
ATOM 716 C CA . PRO A 1 90 ? -10.801 -1.106 19.891 1.00 85.50 90 PRO A CA 1
ATOM 717 C C . PRO A 1 90 ? -9.686 -0.414 19.094 1.00 85.50 90 PRO A C 1
ATOM 719 O O . PRO A 1 90 ? -8.558 -0.906 19.044 1.00 85.50 90 PRO A O 1
ATOM 722 N N . GLY A 1 91 ? -10.023 0.681 18.410 1.00 88.94 91 GLY A N 1
ATOM 723 C CA . GLY A 1 91 ? -9.121 1.388 17.492 1.00 88.94 91 GLY A CA 1
ATOM 724 C C . GLY A 1 91 ? -9.126 0.884 16.043 1.00 88.94 91 GLY A C 1
ATOM 725 O O . GLY A 1 91 ? -8.752 1.637 15.146 1.00 88.94 91 GLY A O 1
ATOM 726 N N . LEU A 1 92 ? -9.607 -0.337 15.761 1.00 94.19 92 LEU A N 1
ATOM 727 C CA . LEU A 1 92 ? -9.761 -0.810 14.381 1.00 94.19 92 LEU A CA 1
ATOM 728 C C . LEU A 1 92 ? -11.054 -0.264 13.762 1.00 94.19 92 LEU A C 1
ATOM 730 O O . LEU A 1 92 ? -12.140 -0.834 13.919 1.00 94.19 92 LEU A O 1
ATOM 734 N N . VAL A 1 93 ? -10.903 0.826 13.014 1.00 96.19 93 VAL A N 1
ATOM 735 C CA . VAL A 1 93 ? -11.977 1.482 12.266 1.00 96.19 93 VAL A CA 1
ATOM 736 C C . VAL A 1 93 ? -11.870 1.145 10.777 1.00 96.19 93 VAL A C 1
ATOM 738 O O . VAL A 1 93 ? -10.820 1.300 10.157 1.00 96.19 93 VAL A O 1
ATOM 741 N N . LEU A 1 94 ? -12.974 0.691 10.188 1.00 96.06 94 LEU A N 1
ATOM 742 C CA . LEU A 1 94 ? -13.102 0.394 8.764 1.00 96.06 94 LEU A CA 1
ATOM 743 C C . LEU A 1 94 ? -13.924 1.491 8.084 1.00 96.06 94 LEU A C 1
ATOM 745 O O . LEU A 1 94 ? -15.032 1.802 8.524 1.00 96.06 94 LEU A O 1
ATOM 749 N N . LEU A 1 95 ? -13.405 2.038 6.982 1.00 95.25 95 LEU A N 1
ATOM 750 C CA . LEU A 1 95 ? -14.048 3.099 6.197 1.00 95.25 95 LEU A CA 1
ATOM 751 C C . LEU A 1 95 ? -14.307 2.618 4.750 1.00 95.25 95 LEU A C 1
ATOM 753 O O . LEU A 1 95 ? -13.523 2.923 3.844 1.00 95.25 95 LEU A O 1
ATOM 757 N N . PRO A 1 96 ? -15.370 1.825 4.500 1.00 92.25 96 PRO A N 1
ATOM 758 C CA . PRO A 1 96 ? -15.675 1.319 3.163 1.00 92.25 96 PRO A CA 1
ATOM 759 C C . PRO A 1 96 ? -15.931 2.460 2.176 1.00 92.25 96 PRO A C 1
ATOM 761 O O . PRO A 1 96 ? -16.654 3.406 2.481 1.00 92.25 96 PRO A O 1
ATOM 764 N N . SER A 1 97 ? -15.344 2.369 0.979 1.00 89.75 97 SER A N 1
ATOM 765 C CA . SER A 1 97 ? -15.529 3.355 -0.099 1.00 89.75 97 SER A CA 1
ATOM 766 C C . SER A 1 97 ? -15.294 4.815 0.331 1.00 89.75 97 SER A C 1
ATOM 768 O O . SER A 1 97 ? -15.943 5.738 -0.168 1.00 89.75 97 SER A O 1
ATOM 770 N N . PHE A 1 98 ? -14.353 5.039 1.257 1.00 92.50 98 PHE A N 1
ATOM 771 C CA . PHE A 1 98 ? -14.039 6.374 1.770 1.00 92.50 98 PHE A CA 1
ATOM 772 C C . PHE A 1 98 ? -13.587 7.331 0.656 1.00 92.50 98 PHE A C 1
ATOM 774 O O . PHE A 1 98 ? -14.078 8.459 0.558 1.00 92.50 98 PHE A O 1
ATOM 781 N N . VAL A 1 99 ? -12.715 6.844 -0.231 1.00 91.88 99 VAL A N 1
ATOM 782 C CA . VAL A 1 99 ? -12.158 7.587 -1.369 1.00 91.88 99 VAL A CA 1
ATOM 783 C C . VAL A 1 99 ? -13.071 7.459 -2.591 1.00 91.88 99 VAL A C 1
ATOM 785 O O . VAL A 1 99 ? -13.473 6.354 -2.961 1.00 91.88 99 VAL A O 1
ATOM 788 N N . SER A 1 100 ? -13.386 8.582 -3.243 1.00 91.12 100 SER A N 1
ATOM 789 C CA . SER A 1 100 ? -14.274 8.608 -4.415 1.00 91.12 100 SER A CA 1
ATOM 790 C C . SER A 1 100 ? -13.662 7.875 -5.618 1.00 91.12 100 SER A C 1
ATOM 792 O O . SER A 1 100 ? -12.448 7.953 -5.805 1.00 91.12 100 SER A O 1
ATOM 794 N N . PRO A 1 101 ? -14.457 7.220 -6.491 1.00 90.50 101 PRO A N 1
ATOM 795 C CA . PRO A 1 101 ? -13.932 6.440 -7.620 1.00 90.50 101 PRO A CA 1
ATOM 796 C C . PRO A 1 101 ? -12.944 7.190 -8.529 1.00 90.50 101 PRO A C 1
ATOM 798 O O . PRO A 1 101 ? -11.950 6.611 -8.967 1.00 90.50 101 PRO A O 1
ATOM 801 N N . SER A 1 102 ? -13.173 8.482 -8.788 1.00 91.69 102 SER A N 1
ATOM 802 C CA . SER A 1 102 ? -12.254 9.317 -9.574 1.00 91.69 102 SER A CA 1
ATOM 803 C C . SER A 1 102 ? -10.915 9.536 -8.861 1.00 91.69 102 SER A C 1
ATOM 805 O O . SER A 1 102 ? -9.859 9.436 -9.488 1.00 91.69 102 SER A O 1
ATOM 807 N N . ALA A 1 103 ? -10.942 9.768 -7.546 1.00 91.88 103 ALA A N 1
ATOM 808 C CA . ALA A 1 103 ? -9.738 9.878 -6.733 1.00 91.88 103 ALA A CA 1
ATOM 809 C C . ALA A 1 103 ? -8.983 8.541 -6.651 1.00 91.88 103 ALA A C 1
ATOM 811 O O . ALA A 1 103 ? -7.758 8.553 -6.730 1.00 91.88 103 ALA A O 1
ATOM 812 N N . GLN A 1 104 ? -9.681 7.396 -6.603 1.00 92.12 104 GLN A N 1
ATOM 813 C CA . GLN A 1 104 ? -9.036 6.072 -6.643 1.00 92.12 104 GLN A CA 1
ATOM 814 C C . GLN A 1 104 ? -8.222 5.883 -7.932 1.00 92.12 104 GLN A C 1
ATOM 816 O O . GLN A 1 104 ? -7.058 5.494 -7.878 1.00 92.12 104 GLN A O 1
ATOM 821 N N . GLN A 1 105 ? -8.805 6.200 -9.096 1.00 91.19 105 GLN A N 1
ATOM 822 C CA . GLN A 1 105 ? -8.121 6.077 -10.393 1.00 91.19 105 GLN A CA 1
ATOM 823 C C . GLN A 1 105 ? -6.899 6.998 -10.491 1.00 91.19 105 GLN A C 1
ATOM 825 O O . GLN A 1 105 ? -5.828 6.574 -10.939 1.00 91.19 105 GLN A O 1
ATOM 830 N N . SER A 1 106 ? -7.059 8.250 -10.052 1.00 93.25 106 SER A N 1
ATOM 831 C CA . SER A 1 106 ? -5.967 9.223 -10.004 1.00 93.25 106 SER A CA 1
ATOM 832 C C . SER A 1 106 ? -4.835 8.732 -9.103 1.00 93.25 106 SER A C 1
ATOM 834 O O . SER A 1 106 ? -3.674 8.709 -9.512 1.00 93.25 106 SER A O 1
ATOM 836 N N . LEU A 1 107 ? -5.168 8.248 -7.904 1.00 93.62 107 LEU A N 1
ATOM 837 C CA . LEU A 1 107 ? -4.176 7.794 -6.942 1.00 93.62 107 LEU A CA 1
ATOM 838 C C . LEU A 1 107 ? -3.439 6.540 -7.408 1.00 93.62 107 LEU A C 1
ATOM 840 O O . LEU A 1 107 ? -2.220 6.505 -7.334 1.00 93.62 107 LEU A O 1
ATOM 844 N N . VAL A 1 108 ? -4.138 5.547 -7.964 1.00 93.38 108 VAL A N 1
ATOM 845 C CA . VAL A 1 108 ? -3.503 4.362 -8.569 1.00 93.38 108 VAL A CA 1
ATOM 846 C C . VAL A 1 108 ? -2.490 4.770 -9.638 1.00 93.38 108 VAL A C 1
ATOM 848 O O . VAL A 1 108 ? -1.368 4.261 -9.666 1.00 93.38 108 VAL A O 1
ATOM 851 N N . THR A 1 109 ? -2.876 5.709 -10.502 1.00 93.38 109 THR A N 1
ATOM 852 C CA . THR A 1 109 ? -2.010 6.204 -11.576 1.00 93.38 109 THR A CA 1
ATOM 853 C C . THR A 1 109 ? -0.769 6.886 -11.007 1.00 93.38 109 THR A C 1
ATOM 855 O O . THR A 1 109 ? 0.343 6.580 -11.438 1.00 93.38 109 THR A O 1
ATOM 858 N N . ARG A 1 110 ? -0.932 7.760 -10.007 1.00 95.56 110 ARG A N 1
ATOM 859 C CA . ARG A 1 110 ? 0.186 8.450 -9.346 1.00 95.56 110 ARG A CA 1
ATOM 860 C C . ARG A 1 110 ? 1.075 7.498 -8.550 1.00 95.56 110 ARG A C 1
ATOM 862 O O . ARG A 1 110 ? 2.292 7.596 -8.655 1.00 95.56 110 ARG A O 1
ATOM 869 N N . CYS A 1 111 ? 0.513 6.495 -7.876 1.00 95.69 111 CYS A N 1
ATOM 870 C CA . CYS A 1 111 ? 1.289 5.452 -7.203 1.00 95.69 111 CYS A CA 1
ATOM 871 C C . CYS A 1 111 ? 2.276 4.761 -8.152 1.00 95.69 111 CYS A C 1
ATOM 873 O O . CYS A 1 111 ? 3.418 4.512 -7.778 1.00 95.69 111 CYS A O 1
ATOM 875 N N . LEU A 1 112 ? 1.853 4.480 -9.387 1.00 94.50 112 LEU A N 1
ATOM 876 C CA . LEU A 1 112 ? 2.690 3.826 -10.392 1.00 94.50 112 LEU A CA 1
ATOM 877 C C . LEU A 1 112 ? 3.645 4.798 -11.104 1.00 94.50 112 LEU A C 1
ATOM 879 O O . LEU A 1 112 ? 4.810 4.465 -11.311 1.00 94.50 112 LEU A O 1
ATOM 883 N N . ARG A 1 113 ? 3.164 5.988 -11.491 1.00 95.75 113 ARG A N 1
ATOM 884 C CA . ARG A 1 113 ? 3.920 6.956 -12.308 1.00 95.75 113 ARG A CA 1
ATOM 885 C C . ARG A 1 113 ? 4.835 7.879 -11.511 1.00 95.75 113 ARG A C 1
ATOM 887 O O . ARG A 1 113 ? 5.854 8.324 -12.038 1.00 95.75 113 ARG A O 1
ATOM 894 N N . GLU A 1 114 ? 4.452 8.219 -10.288 1.00 96.12 114 GLU A N 1
ATOM 895 C CA . GLU A 1 114 ? 5.052 9.305 -9.507 1.00 96.12 114 GLU A CA 1
ATOM 896 C C . GLU A 1 114 ? 5.646 8.811 -8.191 1.00 96.12 114 GLU A C 1
ATOM 898 O O . GLU A 1 114 ? 6.749 9.231 -7.844 1.00 96.12 114 GLU A O 1
ATOM 903 N N . HIS A 1 115 ? 4.970 7.884 -7.505 1.00 95.88 115 HIS A N 1
ATOM 904 C CA . HIS A 1 115 ? 5.396 7.424 -6.178 1.00 95.88 115 HIS A CA 1
ATOM 905 C C . HIS A 1 115 ? 6.271 6.162 -6.216 1.00 95.88 115 HIS A C 1
ATOM 907 O O . HIS A 1 115 ? 6.941 5.861 -5.233 1.00 95.88 115 HIS A O 1
ATOM 913 N N . ALA A 1 116 ? 6.322 5.456 -7.351 1.00 95.94 116 ALA A N 1
ATOM 914 C CA . ALA A 1 116 ? 7.201 4.307 -7.613 1.00 95.94 116 ALA A CA 1
ATOM 915 C C . ALA A 1 116 ? 8.360 4.653 -8.572 1.00 95.94 116 ALA A C 1
ATOM 917 O O . ALA A 1 116 ? 8.663 3.920 -9.521 1.00 95.94 116 ALA A O 1
ATOM 918 N N . ARG A 1 117 ? 8.987 5.810 -8.345 1.00 95.50 117 ARG A N 1
ATOM 919 C CA . ARG A 1 117 ? 10.182 6.281 -9.057 1.00 95.50 117 ARG A CA 1
ATOM 920 C C . ARG A 1 117 ? 11.091 7.070 -8.120 1.00 95.50 117 ARG A C 1
ATOM 922 O O . ARG A 1 117 ? 10.646 7.510 -7.066 1.00 95.50 117 ARG A O 1
ATOM 929 N N . SER A 1 118 ? 12.323 7.333 -8.552 1.00 94.31 118 SER A N 1
ATOM 930 C CA . SER A 1 118 ? 13.269 8.164 -7.799 1.00 94.31 118 SER A CA 1
ATOM 931 C C . SER A 1 118 ? 12.633 9.503 -7.372 1.00 94.31 118 SER A C 1
ATOM 933 O O . SER A 1 118 ? 11.944 10.127 -8.187 1.00 94.31 118 SER A O 1
ATOM 935 N N . PRO A 1 119 ? 12.843 9.960 -6.121 1.00 93.88 119 PRO A N 1
ATOM 936 C CA . PRO A 1 119 ? 13.746 9.415 -5.094 1.00 93.88 119 PRO A CA 1
ATOM 937 C C . PRO A 1 119 ? 13.159 8.282 -4.228 1.00 93.88 119 PRO A C 1
ATOM 939 O O . PRO A 1 119 ? 13.845 7.801 -3.327 1.00 93.88 119 PRO A O 1
ATOM 942 N N . ASN A 1 120 ? 11.923 7.851 -4.487 1.00 94.31 120 ASN A N 1
ATOM 943 C CA . ASN A 1 120 ? 11.278 6.764 -3.757 1.00 94.31 120 ASN A CA 1
ATOM 944 C C . ASN A 1 120 ? 11.843 5.415 -4.206 1.00 94.31 120 ASN A C 1
ATOM 946 O O . ASN A 1 120 ? 11.752 5.042 -5.377 1.00 94.31 120 ASN A O 1
ATOM 950 N N . GLU A 1 121 ? 12.449 4.694 -3.269 1.00 92.50 121 GLU A N 1
ATOM 951 C CA . GLU A 1 121 ? 13.007 3.371 -3.530 1.00 92.50 121 GLU A CA 1
ATOM 952 C C . GLU A 1 121 ? 11.940 2.297 -3.568 1.00 92.50 121 GLU A C 1
ATOM 954 O O . GLU A 1 121 ? 10.999 2.303 -2.776 1.00 92.50 121 GLU A O 1
ATOM 959 N N . SER A 1 122 ? 12.179 1.314 -4.425 1.00 94.75 122 SER A N 1
ATOM 960 C CA . SER A 1 122 ? 11.398 0.101 -4.562 1.00 94.75 122 SER A CA 1
ATOM 961 C C . SER A 1 122 ? 12.221 -1.150 -4.270 1.00 94.75 122 SER A C 1
ATOM 963 O O . SER A 1 122 ? 13.452 -1.141 -4.200 1.00 94.75 122 SER A O 1
ATOM 965 N N . ASN A 1 123 ? 11.538 -2.292 -4.227 1.00 94.44 123 ASN A N 1
ATOM 966 C CA . ASN A 1 123 ? 12.190 -3.598 -4.123 1.00 94.44 123 ASN A CA 1
ATOM 967 C C . ASN A 1 123 ? 13.154 -3.916 -5.278 1.00 94.44 123 ASN A C 1
ATOM 969 O O . ASN A 1 123 ? 13.963 -4.834 -5.160 1.00 94.44 123 ASN A O 1
ATOM 973 N N . LEU A 1 124 ? 13.035 -3.226 -6.416 1.00 95.94 124 LEU A N 1
ATOM 974 C CA . LEU A 1 124 ? 13.879 -3.462 -7.584 1.00 95.94 124 LEU A CA 1
ATOM 975 C C . LEU A 1 124 ? 15.185 -2.667 -7.521 1.00 95.94 124 LEU A C 1
ATOM 977 O O . LEU A 1 124 ? 16.183 -3.126 -8.078 1.00 95.94 124 LEU A O 1
ATOM 981 N N . ASP A 1 125 ? 15.211 -1.545 -6.800 1.00 94.44 125 ASP A N 1
ATOM 982 C CA . ASP A 1 125 ? 16.403 -0.707 -6.632 1.00 94.44 125 ASP A CA 1
ATOM 983 C C . ASP A 1 125 ? 17.528 -1.439 -5.896 1.00 94.44 125 ASP A C 1
ATOM 985 O O . ASP A 1 125 ? 18.698 -1.148 -6.116 1.00 94.44 125 ASP A O 1
ATOM 989 N N . ALA A 1 126 ? 17.212 -2.462 -5.099 1.00 92.12 126 ALA A N 1
ATOM 990 C CA . ALA A 1 126 ? 18.209 -3.334 -4.476 1.00 92.12 126 ALA A CA 1
ATOM 991 C C . ALA A 1 126 ? 19.045 -4.137 -5.494 1.00 92.12 126 ALA A C 1
ATOM 993 O O . ALA A 1 126 ? 20.104 -4.667 -5.164 1.00 92.12 126 ALA A O 1
ATOM 994 N N . HIS A 1 127 ? 18.561 -4.306 -6.726 1.00 94.50 127 HIS A N 1
ATOM 995 C CA . HIS A 1 127 ? 19.096 -5.308 -7.652 1.00 94.50 127 HIS A CA 1
ATOM 996 C C . HIS A 1 127 ? 19.311 -4.807 -9.076 1.00 94.50 127 HIS A C 1
ATOM 998 O O . HIS A 1 127 ? 20.169 -5.339 -9.781 1.00 94.50 127 HIS A O 1
ATOM 1004 N N . TYR A 1 128 ? 18.554 -3.806 -9.509 1.00 96.62 128 TYR A N 1
ATOM 1005 C CA . TYR A 1 128 ? 18.558 -3.296 -10.872 1.00 96.62 128 TYR A CA 1
ATOM 1006 C C . TYR A 1 128 ? 18.947 -1.822 -10.898 1.00 96.62 128 TYR A C 1
ATOM 1008 O O . TYR A 1 128 ? 18.724 -1.079 -9.944 1.00 96.62 128 TYR A O 1
ATOM 1016 N N . LEU A 1 129 ? 19.507 -1.392 -12.025 1.00 96.00 129 LEU A N 1
ATOM 1017 C CA . LEU A 1 129 ? 19.701 0.019 -12.340 1.00 96.00 129 LEU A CA 1
ATOM 1018 C C . LEU A 1 129 ? 18.363 0.598 -12.818 1.00 96.00 129 LEU A C 1
ATOM 1020 O O . LEU A 1 129 ? 18.154 0.805 -14.014 1.00 96.00 129 LEU A O 1
ATOM 1024 N N . VAL A 1 130 ? 17.425 0.770 -11.882 1.00 96.25 130 VAL A N 1
ATOM 1025 C CA . VAL A 1 130 ? 16.075 1.262 -12.176 1.00 96.25 130 VAL A CA 1
ATOM 1026 C C . VAL A 1 130 ? 16.165 2.692 -12.737 1.00 96.25 130 VAL A C 1
ATOM 1028 O O . VAL A 1 130 ? 16.875 3.531 -12.181 1.00 96.25 130 VAL A O 1
ATOM 1031 N N . PRO A 1 131 ? 15.468 2.999 -13.845 1.00 96.00 131 PRO A N 1
ATOM 1032 C CA . PRO A 1 131 ? 15.447 4.341 -14.417 1.00 96.00 131 PRO A CA 1
ATOM 1033 C C . PRO A 1 131 ? 14.943 5.376 -13.400 1.00 96.00 131 PRO A C 1
ATOM 1035 O O . PRO A 1 131 ? 13.938 5.110 -12.740 1.00 96.00 131 PRO A O 1
ATOM 1038 N N . PRO A 1 132 ? 15.531 6.587 -13.319 1.00 96.44 132 PRO A N 1
ATOM 1039 C CA . PRO A 1 132 ? 15.055 7.628 -12.401 1.00 96.44 132 PRO A CA 1
ATOM 1040 C C . PRO A 1 132 ? 13.587 8.010 -12.620 1.00 96.44 132 PRO A C 1
ATOM 1042 O O . PRO A 1 132 ? 12.884 8.364 -11.680 1.00 96.44 132 PRO A O 1
ATOM 1045 N N . ALA A 1 133 ? 13.102 7.889 -13.860 1.00 96.25 133 ALA A N 1
ATOM 1046 C CA . ALA A 1 133 ? 11.701 8.102 -14.197 1.00 96.25 133 ALA A CA 1
ATOM 1047 C C . ALA A 1 133 ? 10.768 6.999 -13.664 1.00 96.25 133 ALA A C 1
ATOM 1049 O O . ALA A 1 133 ? 9.561 7.193 -13.699 1.00 96.25 133 ALA A O 1
ATOM 1050 N N . GLY A 1 134 ? 11.282 5.880 -13.158 1.00 96.50 134 GLY A N 1
ATOM 1051 C CA . GLY A 1 134 ? 10.502 4.744 -12.677 1.00 96.50 134 GLY A CA 1
ATOM 1052 C C . GLY A 1 134 ? 10.162 3.736 -13.765 1.00 96.50 134 GLY A C 1
ATOM 1053 O O . GLY A 1 134 ? 10.088 4.043 -14.958 1.00 96.50 134 GLY A O 1
ATOM 1054 N N . LEU A 1 135 ? 9.926 2.501 -13.331 1.00 96.38 135 LEU A N 1
ATOM 1055 C CA . LEU A 1 135 ? 9.720 1.373 -14.233 1.00 96.38 135 LEU A CA 1
ATOM 1056 C C . LEU A 1 135 ? 8.401 1.462 -15.010 1.00 96.38 135 LEU A C 1
ATOM 1058 O O . LEU A 1 135 ? 8.352 1.069 -16.173 1.00 96.38 135 LEU A O 1
ATOM 1062 N N . TRP A 1 136 ? 7.344 1.998 -14.393 1.00 96.38 136 TRP A N 1
ATOM 1063 C CA . TRP A 1 136 ? 6.049 2.161 -15.056 1.00 96.38 136 TRP A CA 1
ATOM 1064 C C . TRP A 1 136 ? 6.128 3.142 -16.229 1.00 96.38 136 TRP A C 1
ATOM 1066 O O . TRP A 1 136 ? 5.622 2.858 -17.310 1.00 96.38 136 TRP A O 1
ATOM 1076 N N . ASN A 1 137 ? 6.821 4.266 -16.049 1.00 97.31 137 ASN A N 1
ATOM 1077 C CA . ASN A 1 137 ? 6.963 5.272 -17.100 1.00 97.31 137 ASN A CA 1
ATOM 1078 C C . ASN A 1 137 ? 7.787 4.746 -18.286 1.00 97.31 137 ASN A C 1
ATOM 1080 O O . ASN A 1 137 ? 7.474 5.054 -19.436 1.00 97.31 137 ASN A O 1
ATOM 1084 N N . GLU A 1 138 ? 8.799 3.906 -18.043 1.00 96.88 138 GLU A N 1
ATOM 1085 C CA . GLU A 1 138 ? 9.470 3.184 -19.133 1.00 96.88 138 GLU A CA 1
ATOM 1086 C C . GLU A 1 138 ? 8.563 2.134 -19.779 1.00 96.88 138 GLU A C 1
ATOM 1088 O O . GLU A 1 138 ? 8.555 1.987 -21.002 1.00 96.88 138 GLU A O 1
ATOM 1093 N N . TRP A 1 139 ? 7.754 1.431 -18.984 1.00 96.81 139 TRP A N 1
ATOM 1094 C CA . TRP A 1 139 ? 6.809 0.450 -19.505 1.00 96.81 139 TRP A CA 1
ATOM 1095 C C . TRP A 1 139 ? 5.773 1.091 -20.434 1.00 96.81 139 TRP A C 1
ATOM 1097 O O . TRP A 1 139 ? 5.479 0.524 -21.482 1.00 96.81 139 TRP A O 1
ATOM 1107 N N . GLU A 1 140 ? 5.275 2.290 -20.127 1.00 96.38 140 GLU A N 1
ATOM 1108 C CA . GLU A 1 140 ? 4.355 3.020 -21.011 1.00 96.38 140 GLU A CA 1
ATOM 1109 C C . GLU A 1 140 ? 4.994 3.357 -22.362 1.00 96.38 140 GLU A C 1
ATOM 1111 O O . GLU A 1 140 ? 4.349 3.226 -23.408 1.00 96.38 140 GLU A O 1
ATOM 1116 N N . LYS A 1 141 ? 6.281 3.729 -22.368 1.00 96.44 141 LYS A N 1
ATOM 1117 C CA . LYS A 1 141 ? 7.030 3.927 -23.616 1.00 96.44 141 LYS A CA 1
ATOM 1118 C C . LYS A 1 141 ? 7.130 2.615 -24.386 1.00 96.44 141 LYS A C 1
ATOM 1120 O O . LYS A 1 141 ? 6.817 2.607 -25.575 1.00 96.44 141 LYS A O 1
ATOM 1125 N N . VAL A 1 142 ? 7.510 1.515 -23.732 1.00 96.75 142 VAL A N 1
ATOM 1126 C CA . VAL A 1 142 ? 7.582 0.183 -24.361 1.00 96.75 142 VAL A CA 1
ATOM 1127 C C . VAL A 1 142 ? 6.226 -0.224 -24.938 1.00 96.75 142 VAL A C 1
ATOM 1129 O O . VAL A 1 142 ? 6.146 -0.595 -26.106 1.00 96.75 142 VAL A O 1
ATOM 1132 N N . ALA A 1 143 ? 5.148 -0.092 -24.165 1.00 95.75 143 ALA A N 1
ATOM 1133 C CA . ALA A 1 143 ? 3.792 -0.430 -24.584 1.00 95.75 143 ALA A CA 1
ATOM 1134 C C . ALA A 1 143 ? 3.346 0.380 -25.810 1.00 95.75 143 ALA A C 1
ATOM 1136 O O . ALA A 1 143 ? 2.712 -0.168 -26.711 1.00 95.75 143 ALA A O 1
ATOM 1137 N N . LYS A 1 144 ? 3.717 1.665 -25.883 1.00 96.88 144 LYS A N 1
ATOM 1138 C CA . LYS A 1 144 ? 3.450 2.511 -27.052 1.00 96.88 144 LYS A CA 1
ATOM 1139 C C . LYS A 1 144 ? 4.233 2.055 -28.288 1.00 96.88 144 LYS A C 1
ATOM 1141 O O . LYS A 1 144 ? 3.644 1.936 -29.355 1.00 96.88 144 LYS A O 1
ATOM 1146 N N . HIS A 1 145 ? 5.527 1.767 -28.159 1.00 96.88 145 HIS A N 1
ATOM 1147 C CA . HIS A 1 145 ? 6.360 1.325 -29.289 1.00 96.88 145 HIS A CA 1
ATOM 1148 C C . HIS A 1 145 ? 5.979 -0.072 -29.792 1.00 96.88 145 HIS A C 1
ATOM 1150 O O . HIS A 1 145 ? 6.050 -0.337 -30.990 1.00 96.88 145 HIS A O 1
ATOM 1156 N N . ARG A 1 146 ? 5.477 -0.941 -28.907 1.00 96.81 146 ARG A N 1
ATOM 1157 C CA . ARG A 1 146 ? 4.955 -2.264 -29.282 1.00 96.81 146 ARG A CA 1
ATOM 1158 C C . ARG A 1 146 ? 3.767 -2.238 -30.233 1.00 96.81 146 ARG A C 1
ATOM 1160 O O . ARG A 1 146 ? 3.478 -3.250 -30.860 1.00 96.81 146 ARG A O 1
ATOM 1167 N N . GLN A 1 147 ? 3.102 -1.093 -30.372 1.00 95.62 147 GLN A N 1
ATOM 1168 C CA . GLN A 1 147 ? 2.055 -0.913 -31.377 1.00 95.62 147 GLN A CA 1
ATOM 1169 C C . GLN A 1 147 ? 2.618 -0.950 -32.806 1.00 95.62 147 GLN A C 1
ATOM 1171 O O . GLN A 1 147 ? 1.898 -1.329 -33.724 1.00 95.62 147 GLN A O 1
ATOM 1176 N N . THR A 1 148 ? 3.889 -0.577 -32.996 1.00 97.06 148 THR A N 1
ATOM 1177 C CA . THR A 1 148 ? 4.575 -0.583 -34.300 1.00 97.06 148 THR A CA 1
ATOM 1178 C C . THR A 1 148 ? 5.604 -1.703 -34.431 1.00 97.06 148 THR A C 1
ATOM 1180 O O . THR A 1 148 ? 5.770 -2.244 -35.517 1.00 97.06 148 THR A O 1
ATOM 1183 N N . ASP A 1 149 ? 6.276 -2.067 -33.338 1.00 96.50 149 ASP A N 1
ATOM 1184 C CA . ASP A 1 149 ? 7.224 -3.182 -33.276 1.00 96.50 149 ASP A CA 1
ATOM 1185 C C . ASP A 1 149 ? 6.893 -4.072 -32.068 1.00 96.50 149 ASP A C 1
ATOM 1187 O O . ASP A 1 149 ? 7.361 -3.803 -30.958 1.00 96.50 149 ASP A O 1
ATOM 1191 N N . PRO A 1 150 ? 6.105 -5.148 -32.254 1.00 95.31 150 PRO A N 1
ATOM 1192 C CA . PRO A 1 150 ? 5.697 -6.034 -31.164 1.00 95.31 150 PRO A CA 1
ATOM 1193 C C . PRO A 1 150 ? 6.855 -6.663 -30.376 1.00 95.31 150 PRO A C 1
ATOM 1195 O O . PRO A 1 150 ? 6.649 -7.092 -29.239 1.00 95.31 150 PRO A O 1
ATOM 1198 N N . SER A 1 151 ? 8.058 -6.727 -30.956 1.00 95.19 151 SER A N 1
ATOM 1199 C CA . SER A 1 151 ? 9.243 -7.301 -30.314 1.00 95.19 151 SER A CA 1
ATOM 1200 C C . SER A 1 151 ? 10.013 -6.305 -29.441 1.00 95.19 151 SER A C 1
ATOM 1202 O O . SER A 1 151 ? 10.851 -6.719 -28.639 1.00 95.19 151 SER A O 1
ATOM 1204 N N . PHE A 1 152 ? 9.703 -5.009 -29.550 1.00 97.19 152 PHE A N 1
ATOM 1205 C CA . PHE A 1 152 ? 10.409 -3.952 -28.839 1.00 97.19 152 PHE A CA 1
ATOM 1206 C C . PHE A 1 152 ? 10.295 -4.098 -27.315 1.00 97.19 152 PHE A C 1
ATOM 1208 O O . PHE A 1 152 ? 9.207 -4.275 -26.753 1.00 97.19 152 PHE A O 1
ATOM 1215 N N . ASP A 1 153 ? 11.425 -3.970 -26.624 1.00 97.25 153 ASP A N 1
ATOM 1216 C CA . ASP A 1 153 ? 11.497 -3.822 -25.173 1.00 97.25 153 ASP A CA 1
ATOM 1217 C C . ASP A 1 153 ? 12.801 -3.120 -24.784 1.00 97.25 153 ASP A C 1
ATOM 1219 O O . ASP A 1 153 ? 13.792 -3.153 -25.515 1.00 97.25 153 ASP A O 1
ATOM 1223 N N . VAL A 1 154 ? 12.807 -2.511 -23.604 1.00 96.69 154 VAL A N 1
ATOM 1224 C CA . VAL A 1 154 ? 13.998 -1.905 -23.011 1.00 96.69 154 VAL A CA 1
ATOM 1225 C C . VAL A 1 154 ? 14.543 -2.869 -21.966 1.00 96.69 154 VAL A C 1
ATOM 1227 O O . VAL A 1 154 ? 13.811 -3.319 -21.089 1.00 96.69 154 VAL A O 1
ATOM 1230 N N . VAL A 1 155 ? 15.829 -3.205 -22.044 1.00 97.69 155 VAL A N 1
ATOM 1231 C CA . VAL A 1 155 ? 16.481 -4.081 -21.060 1.00 97.69 155 VAL A CA 1
ATOM 1232 C C . VAL A 1 155 ? 17.056 -3.244 -19.924 1.00 97.69 155 VAL A C 1
ATOM 1234 O O . VAL A 1 155 ? 17.819 -2.309 -20.158 1.00 97.69 155 VAL A O 1
ATOM 1237 N N . ILE A 1 156 ? 16.710 -3.603 -18.688 1.00 97.81 156 ILE A N 1
ATOM 1238 C CA . ILE A 1 156 ? 17.268 -2.999 -17.478 1.00 97.81 156 ILE A CA 1
ATOM 1239 C C . ILE A 1 156 ? 18.397 -3.884 -16.952 1.00 97.81 156 ILE A C 1
ATOM 1241 O O . ILE A 1 156 ? 18.212 -5.079 -16.704 1.00 97.81 156 ILE A O 1
ATOM 1245 N N . ASN A 1 157 ? 19.568 -3.278 -16.769 1.00 97.06 157 ASN A N 1
ATOM 1246 C CA . ASN A 1 157 ? 20.760 -3.945 -16.255 1.00 97.06 157 ASN A CA 1
ATOM 1247 C C . ASN A 1 157 ? 20.699 -4.147 -14.732 1.00 97.06 157 ASN A C 1
ATOM 1249 O O . ASN A 1 157 ? 20.002 -3.426 -14.016 1.00 97.06 157 ASN A O 1
ATOM 1253 N N . ILE A 1 158 ? 21.460 -5.124 -14.239 1.00 96.31 158 ILE A N 1
ATOM 1254 C CA . ILE A 1 158 ? 21.611 -5.405 -12.805 1.00 96.31 158 ILE A CA 1
ATOM 1255 C C . ILE A 1 158 ? 22.663 -4.485 -12.163 1.00 96.31 158 ILE A C 1
ATOM 1257 O O . ILE A 1 158 ? 23.574 -4.005 -12.839 1.00 96.31 158 ILE A O 1
ATOM 1261 N N . LYS A 1 159 ? 22.548 -4.255 -10.849 1.00 92.88 159 LYS A N 1
ATOM 1262 C CA . LYS A 1 159 ? 23.555 -3.544 -10.040 1.00 92.88 159 LYS A CA 1
ATOM 1263 C C . LYS A 1 159 ? 24.803 -4.392 -9.771 1.00 92.88 159 LYS A C 1
ATOM 1265 O O . LYS A 1 159 ? 25.884 -3.830 -9.618 1.00 92.88 159 LYS A O 1
ATOM 1270 N N . TRP A 1 160 ? 24.657 -5.720 -9.700 1.00 90.00 160 TRP A N 1
ATOM 1271 C CA . TRP A 1 160 ? 25.768 -6.631 -9.412 1.00 90.00 160 TRP A CA 1
ATOM 1272 C C . TRP A 1 160 ? 26.898 -6.494 -10.439 1.00 90.00 160 TRP A C 1
ATOM 1274 O O . TRP A 1 160 ? 26.652 -6.433 -11.645 1.00 90.00 160 TRP A O 1
ATOM 1284 N N . LYS A 1 161 ? 28.137 -6.496 -9.942 1.00 87.56 161 LYS A N 1
ATOM 1285 C CA . LYS A 1 161 ? 29.375 -6.552 -10.724 1.00 87.56 161 LYS A CA 1
ATOM 1286 C C . LYS A 1 161 ? 30.379 -7.437 -9.990 1.00 87.56 161 LYS A C 1
ATOM 1288 O O . LYS A 1 161 ? 30.415 -7.423 -8.760 1.00 87.56 161 LYS A O 1
ATOM 1293 N N . ASP A 1 162 ? 31.204 -8.168 -10.733 1.00 82.75 162 ASP A N 1
ATOM 1294 C CA . ASP A 1 162 ? 32.291 -8.942 -10.132 1.00 82.75 162 ASP A CA 1
ATOM 1295 C C . ASP A 1 162 ? 33.265 -8.011 -9.396 1.00 82.75 162 ASP A C 1
ATOM 1297 O O . ASP A 1 162 ? 33.631 -6.950 -9.904 1.00 82.75 162 ASP A O 1
ATOM 1301 N N . GLY A 1 163 ? 33.660 -8.400 -8.181 1.00 79.56 163 GLY A N 1
ATOM 1302 C CA . GLY A 1 163 ? 34.546 -7.594 -7.335 1.00 79.56 163 GLY A CA 1
ATOM 1303 C C . GLY A 1 163 ? 33.878 -6.389 -6.662 1.00 79.56 163 GLY A C 1
ATOM 1304 O O . GLY A 1 163 ? 34.573 -5.435 -6.317 1.00 79.56 163 GLY A O 1
ATOM 1305 N N . ILE A 1 164 ? 32.550 -6.402 -6.479 1.00 84.81 164 ILE A N 1
ATOM 1306 C CA . ILE A 1 164 ? 31.852 -5.367 -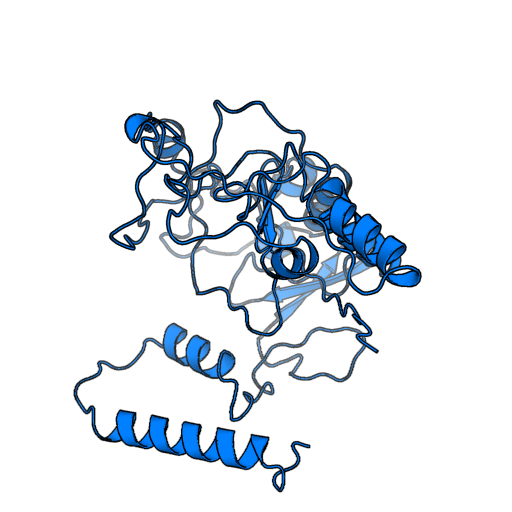5.704 1.00 84.81 164 ILE A CA 1
ATOM 1307 C C . ILE A 1 164 ? 32.426 -5.265 -4.282 1.00 84.81 164 ILE A C 1
ATOM 1309 O O . ILE A 1 164 ? 32.732 -6.278 -3.651 1.00 84.81 164 ILE A O 1
ATOM 1313 N N . ASN A 1 165 ? 32.577 -4.039 -3.773 1.00 84.81 165 ASN A N 1
ATOM 1314 C CA . ASN A 1 165 ? 33.045 -3.824 -2.408 1.00 84.81 165 ASN A CA 1
ATOM 1315 C C . ASN A 1 165 ? 31.948 -4.238 -1.415 1.00 84.81 165 ASN A C 1
ATOM 1317 O O . ASN A 1 165 ? 30.997 -3.488 -1.201 1.00 84.81 165 ASN A O 1
ATOM 1321 N N . ALA A 1 166 ? 32.085 -5.430 -0.830 1.00 82.62 166 ALA A N 1
ATOM 1322 C CA . ALA A 1 166 ? 31.101 -6.006 0.082 1.00 82.62 166 ALA A CA 1
ATOM 1323 C C . ALA A 1 166 ? 30.848 -5.140 1.330 1.00 82.62 166 ALA A C 1
ATOM 1325 O O . ALA A 1 166 ? 29.728 -5.136 1.829 1.00 82.62 166 ALA A O 1
ATOM 1326 N N . ASP A 1 167 ? 31.829 -4.347 1.775 1.00 85.06 167 ASP A N 1
ATOM 1327 C CA . ASP A 1 167 ? 31.716 -3.504 2.976 1.00 85.06 167 ASP A CA 1
ATOM 1328 C C . ASP A 1 167 ? 30.702 -2.355 2.817 1.00 85.06 167 ASP A C 1
ATOM 1330 O O . ASP A 1 167 ? 30.299 -1.734 3.798 1.00 85.06 167 ASP A O 1
ATOM 1334 N N . GLN A 1 168 ? 30.277 -2.057 1.583 1.00 83.94 168 GLN A N 1
ATOM 1335 C CA . GLN A 1 168 ? 29.251 -1.049 1.292 1.00 83.94 168 GLN A CA 1
ATOM 1336 C C . GLN A 1 168 ? 27.820 -1.586 1.411 1.00 83.94 168 GLN A C 1
ATOM 1338 O O . GLN A 1 168 ? 26.875 -0.803 1.309 1.00 83.94 168 GLN A O 1
ATOM 1343 N N . TYR A 1 169 ? 27.651 -2.898 1.600 1.00 85.50 169 TYR A N 1
ATOM 1344 C CA . TYR A 1 169 ? 26.351 -3.549 1.540 1.00 85.50 169 TYR A CA 1
ATOM 1345 C C . TYR A 1 169 ? 26.017 -4.287 2.828 1.00 85.50 169 TYR A C 1
ATOM 1347 O O . TYR A 1 169 ? 26.860 -4.924 3.458 1.00 85.50 169 TYR A O 1
ATOM 1355 N N . HIS A 1 170 ? 24.738 -4.266 3.184 1.00 82.31 170 HIS A N 1
ATOM 1356 C CA . HIS A 1 170 ? 24.202 -5.180 4.171 1.00 82.31 170 HIS A CA 1
ATOM 1357 C C . HIS A 1 170 ? 24.134 -6.590 3.555 1.00 82.31 170 HIS A C 1
ATOM 1359 O O . HIS A 1 170 ? 23.551 -6.756 2.471 1.00 82.31 170 HIS A O 1
ATOM 1365 N N . PRO A 1 171 ? 24.701 -7.621 4.213 1.00 76.31 171 PRO A N 1
ATOM 1366 C CA . PRO A 1 171 ? 24.661 -8.983 3.700 1.00 76.31 171 PRO A CA 1
ATOM 1367 C C . PRO A 1 171 ? 23.215 -9.505 3.633 1.00 76.31 171 PRO A C 1
ATOM 1369 O O . PRO A 1 171 ? 22.326 -8.986 4.309 1.00 76.31 171 PRO A O 1
ATOM 1372 N N . PRO A 1 172 ? 22.929 -10.539 2.828 1.00 71.12 172 PRO A N 1
ATOM 1373 C CA . PRO A 1 172 ? 21.615 -11.167 2.833 1.00 71.12 172 PRO A CA 1
ATOM 1374 C C . PRO A 1 172 ? 21.297 -11.694 4.233 1.00 71.12 172 PRO A C 1
ATOM 1376 O O . PRO A 1 172 ? 22.149 -12.335 4.844 1.00 71.12 172 PRO A O 1
ATOM 1379 N N . ASP A 1 173 ? 20.070 -11.477 4.709 1.00 66.56 173 ASP A N 1
ATOM 1380 C CA . ASP A 1 173 ? 19.592 -12.088 5.952 1.00 66.56 173 ASP A CA 1
ATOM 1381 C C . ASP A 1 173 ? 19.679 -13.617 5.829 1.00 66.56 173 ASP A C 1
ATOM 1383 O O . ASP A 1 173 ? 18.874 -14.257 5.144 1.00 66.56 173 ASP A O 1
ATOM 1387 N N . THR A 1 174 ? 20.676 -14.214 6.483 1.00 56.22 174 THR A N 1
ATOM 1388 C CA . THR A 1 174 ? 20.846 -15.671 6.540 1.00 56.22 174 THR A CA 1
ATOM 1389 C C . THR A 1 174 ? 19.850 -16.315 7.502 1.00 56.22 174 THR A C 1
ATOM 1391 O O . THR A 1 174 ? 19.516 -17.487 7.342 1.00 56.22 174 THR A O 1
ATOM 1394 N N . GLU A 1 175 ? 19.320 -15.544 8.458 1.00 54.75 175 GLU A N 1
ATOM 1395 C CA . GLU A 1 175 ? 18.322 -15.986 9.430 1.00 54.75 175 GLU A CA 1
ATOM 1396 C C . GLU A 1 175 ? 17.151 -15.003 9.508 1.00 54.75 175 GLU A C 1
ATOM 1398 O O . GLU A 1 175 ? 17.326 -13.801 9.689 1.00 54.75 175 GLU A O 1
ATOM 1403 N N . ARG A 1 176 ? 15.918 -15.518 9.421 1.00 51.19 176 ARG A N 1
ATOM 1404 C CA . ARG A 1 176 ? 14.705 -14.728 9.678 1.00 51.19 176 ARG A CA 1
ATOM 1405 C C . ARG A 1 176 ? 14.510 -14.565 11.183 1.00 51.19 176 ARG A C 1
ATOM 1407 O O . ARG A 1 176 ? 13.662 -15.231 11.774 1.00 51.19 176 ARG A O 1
ATOM 1414 N N . THR A 1 177 ? 15.289 -13.697 11.809 1.00 52.88 177 THR A N 1
ATOM 1415 C CA . THR A 1 177 ? 15.064 -13.324 13.207 1.00 52.88 177 THR A CA 1
ATOM 1416 C C . THR A 1 177 ? 13.778 -12.505 13.329 1.00 52.88 177 THR A C 1
ATOM 1418 O O . THR A 1 177 ? 13.547 -11.523 12.610 1.00 52.88 177 THR A O 1
ATOM 1421 N N . LEU A 1 178 ? 12.897 -12.949 14.229 1.00 55.03 178 LEU A N 1
ATOM 1422 C CA . LEU A 1 178 ? 11.702 -12.202 14.611 1.00 55.03 178 LEU A CA 1
ATOM 1423 C C . LEU A 1 178 ? 12.133 -10.933 15.343 1.00 55.03 178 LEU A C 1
ATOM 1425 O O . LEU A 1 178 ? 12.902 -10.992 16.302 1.00 55.03 178 LEU A O 1
ATOM 1429 N N . VAL A 1 179 ? 11.622 -9.787 14.902 1.00 56.91 179 VAL A N 1
ATOM 1430 C CA . VAL A 1 179 ? 11.818 -8.529 15.622 1.00 56.91 179 VAL A CA 1
ATOM 1431 C C . VAL A 1 179 ? 10.890 -8.522 16.829 1.00 56.91 179 VAL A C 1
ATOM 1433 O O . VAL A 1 179 ? 9.686 -8.333 16.687 1.00 56.91 179 VAL A O 1
ATOM 1436 N N . ASN A 1 180 ? 11.454 -8.724 18.017 1.00 55.25 180 ASN A N 1
ATOM 1437 C CA . ASN A 1 180 ? 10.739 -8.676 19.295 1.00 55.25 180 ASN A CA 1
ATOM 1438 C C . ASN A 1 180 ? 10.980 -7.343 20.026 1.00 55.25 180 ASN A C 1
ATOM 1440 O O . ASN A 1 180 ? 11.226 -7.324 21.228 1.00 55.25 180 ASN A O 1
ATOM 1444 N N . ASN A 1 181 ? 10.937 -6.222 19.306 1.00 59.22 181 ASN A N 1
ATOM 1445 C CA . ASN A 1 181 ? 11.119 -4.902 19.916 1.00 59.22 181 ASN A CA 1
ATOM 1446 C C . ASN A 1 181 ? 9.845 -4.457 20.650 1.00 59.22 181 ASN A C 1
ATOM 1448 O O . ASN A 1 181 ? 8.742 -4.846 20.256 1.00 59.22 181 ASN A O 1
ATOM 1452 N N . ALA A 1 182 ? 10.002 -3.645 21.697 1.00 54.50 182 ALA A N 1
ATOM 1453 C CA . ALA A 1 182 ? 8.896 -2.890 22.279 1.00 54.50 182 ALA A CA 1
ATOM 1454 C C . ALA A 1 182 ? 8.527 -1.737 21.330 1.00 54.50 182 ALA A C 1
ATOM 1456 O O . ALA A 1 182 ? 9.416 -1.009 20.881 1.00 54.50 182 ALA A O 1
ATOM 1457 N N . THR A 1 183 ? 7.243 -1.611 20.996 1.00 55.62 183 THR A N 1
ATOM 1458 C CA . THR A 1 183 ? 6.703 -0.510 20.185 1.00 55.62 183 THR A CA 1
ATOM 1459 C C . THR A 1 183 ? 6.932 0.822 20.909 1.00 55.62 183 THR A C 1
ATOM 1461 O O . THR A 1 183 ? 6.879 0.854 22.133 1.00 55.62 183 THR A O 1
ATOM 1464 N N . GLY A 1 184 ? 7.210 1.912 20.188 1.00 52.94 184 GLY A N 1
ATOM 1465 C CA . GLY A 1 184 ? 7.331 3.248 20.793 1.00 52.94 184 GLY A CA 1
ATOM 1466 C C . GLY A 1 184 ? 8.674 3.571 21.466 1.00 52.94 184 GLY A C 1
ATOM 1467 O O . GLY A 1 184 ? 8.869 4.657 22.003 1.00 52.94 184 GLY A O 1
ATOM 1468 N N . SER A 1 185 ? 9.652 2.658 21.454 1.00 52.38 185 SER A N 1
ATOM 1469 C CA . SER A 1 185 ? 10.941 2.937 22.093 1.00 52.38 185 SER A CA 1
ATOM 1470 C C . SER A 1 185 ? 11.848 3.805 21.210 1.00 52.38 185 SER A C 1
ATOM 1472 O O . SER A 1 185 ? 12.467 3.325 20.254 1.00 52.38 185 SER A O 1
ATOM 1474 N N . ALA A 1 186 ? 12.043 5.068 21.607 1.00 49.97 186 ALA A N 1
ATOM 1475 C CA . ALA A 1 186 ? 13.043 5.985 21.036 1.00 49.97 186 ALA A CA 1
ATOM 1476 C C . ALA A 1 186 ? 14.486 5.418 21.035 1.00 49.97 186 ALA A C 1
ATOM 1478 O O . ALA A 1 186 ? 15.360 5.899 20.307 1.00 49.97 186 ALA A O 1
ATOM 1479 N N . ALA A 1 187 ? 14.745 4.355 21.806 1.00 47.12 187 ALA A N 1
ATOM 1480 C CA . ALA A 1 187 ? 16.028 3.661 21.848 1.00 47.12 187 ALA A CA 1
ATOM 1481 C C . ALA A 1 187 ? 16.409 2.974 20.519 1.00 47.12 187 ALA A C 1
ATOM 1483 O O . ALA A 1 187 ? 17.576 2.635 20.330 1.00 47.12 187 ALA A O 1
ATOM 1484 N N . PHE A 1 188 ? 15.467 2.759 19.586 1.00 48.66 188 PHE A N 1
ATOM 1485 C CA . PHE A 1 188 ? 15.788 2.207 18.260 1.00 48.66 188 PHE A CA 1
ATOM 1486 C C . PHE A 1 188 ? 16.056 3.281 17.196 1.00 48.66 188 PHE A C 1
ATOM 1488 O O . PHE A 1 188 ? 16.813 3.018 16.264 1.00 48.66 188 PHE A O 1
ATOM 1495 N N . ALA A 1 189 ? 15.541 4.507 17.365 1.00 49.94 189 ALA A N 1
ATOM 1496 C CA . ALA A 1 189 ? 15.906 5.644 16.509 1.00 49.94 189 ALA A CA 1
ATOM 1497 C C . ALA A 1 189 ? 17.401 6.010 16.634 1.00 49.94 189 ALA A C 1
ATOM 1499 O O . ALA A 1 189 ? 17.974 6.614 15.734 1.00 49.94 189 ALA A O 1
ATOM 1500 N N . THR A 1 190 ? 18.037 5.603 17.739 1.00 46.66 190 THR A N 1
ATOM 1501 C CA . THR A 1 190 ? 19.427 5.913 18.105 1.00 46.66 190 THR A CA 1
ATOM 1502 C C . THR A 1 190 ? 20.397 4.734 17.981 1.00 46.66 190 THR A C 1
ATOM 1504 O O . THR A 1 190 ? 21.589 4.906 18.247 1.00 46.66 190 THR A O 1
ATOM 1507 N N . LYS A 1 191 ? 19.956 3.541 17.545 1.00 52.09 191 LYS A N 1
ATOM 1508 C CA . LYS A 1 191 ? 20.900 2.459 17.221 1.00 52.09 191 LYS A CA 1
ATOM 1509 C C . LYS A 1 191 ? 21.656 2.833 15.949 1.00 52.09 191 LYS A C 1
ATOM 1511 O O . LYS A 1 191 ? 21.157 2.662 14.842 1.00 52.09 191 LYS A O 1
ATOM 1516 N N . SER A 1 192 ? 22.874 3.324 16.147 1.00 56.59 192 SER A N 1
ATOM 1517 C CA . SER A 1 192 ? 23.881 3.735 15.164 1.00 56.59 192 SER A CA 1
ATOM 1518 C C . SER A 1 192 ? 24.432 2.573 14.325 1.00 56.59 192 SER A C 1
ATOM 1520 O O . SER A 1 192 ? 25.640 2.434 14.134 1.00 56.59 192 SER A O 1
ATOM 1522 N N . GLN A 1 193 ? 23.561 1.689 13.839 1.00 66.75 193 GLN A N 1
ATOM 1523 C CA . GLN A 1 193 ? 23.950 0.724 12.823 1.00 66.75 193 GLN A CA 1
ATOM 1524 C C . GLN A 1 193 ? 23.994 1.435 11.466 1.00 66.75 193 GLN A C 1
ATOM 1526 O O . GLN A 1 193 ? 23.016 2.095 11.106 1.00 66.75 193 GLN A O 1
ATOM 1531 N N . PRO A 1 194 ? 25.096 1.310 10.705 1.00 75.69 194 PRO A N 1
ATOM 1532 C CA . PRO A 1 194 ? 25.161 1.832 9.348 1.00 75.69 194 PRO A CA 1
ATOM 1533 C C . PRO A 1 194 ? 24.032 1.240 8.497 1.00 75.69 194 PRO A C 1
ATOM 1535 O O . PRO A 1 194 ? 23.885 0.019 8.413 1.00 75.69 194 PRO A O 1
ATOM 1538 N N . LYS A 1 195 ? 23.234 2.098 7.858 1.00 83.44 195 LYS A N 1
ATOM 1539 C CA . LYS A 1 195 ? 22.156 1.691 6.943 1.00 83.44 195 LYS A CA 1
ATOM 1540 C C . LYS A 1 195 ? 22.730 1.468 5.548 1.00 83.44 195 LYS A C 1
ATOM 1542 O O . LYS A 1 195 ? 22.606 2.301 4.658 1.00 83.44 195 LYS A O 1
ATOM 1547 N N . LEU A 1 196 ? 23.471 0.371 5.418 1.00 85.88 196 LEU A N 1
ATOM 1548 C CA . LEU A 1 196 ? 24.102 -0.035 4.164 1.00 85.88 196 LEU A CA 1
ATOM 1549 C C . LEU A 1 196 ? 23.059 -0.554 3.172 1.00 85.88 196 LEU A C 1
ATOM 1551 O O . LEU A 1 196 ? 22.124 -1.250 3.565 1.00 85.88 196 LEU A O 1
ATOM 1555 N N . GLU A 1 197 ? 23.264 -0.288 1.880 1.00 85.56 197 GLU A N 1
ATOM 1556 C CA . GLU A 1 197 ? 22.375 -0.792 0.829 1.00 85.56 197 GLU A CA 1
ATOM 1557 C C . GLU A 1 197 ? 22.288 -2.329 0.860 1.00 85.56 197 GLU A C 1
ATOM 1559 O O . GLU A 1 197 ? 23.271 -3.010 1.160 1.00 85.56 197 GLU A O 1
ATOM 1564 N N . PRO A 1 198 ? 21.138 -2.928 0.520 1.00 86.69 198 PRO A N 1
ATOM 1565 C CA . PRO A 1 198 ? 21.034 -4.378 0.421 1.00 86.69 198 PRO A CA 1
ATOM 1566 C C . PRO A 1 198 ? 21.947 -4.916 -0.686 1.00 86.69 198 PRO A C 1
ATOM 1568 O O . PRO A 1 198 ? 21.971 -4.382 -1.798 1.00 86.69 198 PRO A O 1
ATOM 1571 N N . MET A 1 199 ? 22.666 -6.007 -0.407 1.00 89.38 199 MET A N 1
ATOM 1572 C CA . MET A 1 199 ? 23.556 -6.617 -1.395 1.00 89.38 199 MET A CA 1
ATOM 1573 C C . MET A 1 199 ? 22.786 -7.031 -2.666 1.00 89.38 199 MET A C 1
ATOM 1575 O O . MET A 1 199 ? 21.818 -7.802 -2.579 1.00 89.38 199 MET A O 1
ATOM 1579 N N . PRO A 1 200 ? 23.204 -6.572 -3.863 1.00 91.50 200 PRO A N 1
ATOM 1580 C CA . PRO A 1 200 ? 22.556 -6.969 -5.100 1.00 91.50 200 PRO A CA 1
ATOM 1581 C C . PRO A 1 200 ? 22.763 -8.463 -5.358 1.00 91.50 200 PRO A C 1
ATOM 1583 O O . PRO A 1 200 ? 23.816 -9.027 -5.072 1.00 91.50 200 PRO A O 1
ATOM 1586 N N . SER A 1 201 ? 21.751 -9.126 -5.912 1.00 90.62 201 SER A N 1
ATOM 1587 C CA . SER A 1 201 ? 21.833 -10.560 -6.179 1.00 90.62 201 SER A CA 1
ATOM 1588 C C . SER A 1 201 ? 22.704 -10.855 -7.404 1.00 90.62 201 SER A C 1
ATOM 1590 O O . SER A 1 201 ? 22.443 -10.343 -8.493 1.00 90.62 201 SER A O 1
ATOM 1592 N N . SER A 1 202 ? 23.691 -11.738 -7.236 1.00 90.19 202 SER A N 1
ATOM 1593 C CA . SER A 1 202 ? 24.589 -12.204 -8.303 1.00 90.19 202 SER A CA 1
ATOM 1594 C C . SER A 1 202 ? 23.950 -13.200 -9.276 1.00 90.19 202 SER A C 1
ATOM 1596 O O . SER A 1 202 ? 24.496 -13.454 -10.345 1.00 90.19 202 SER A O 1
ATOM 1598 N N . SER A 1 203 ? 22.794 -13.777 -8.932 1.00 91.62 203 SER A N 1
ATOM 1599 C CA . SER A 1 203 ? 22.100 -14.767 -9.769 1.00 91.62 203 SER A CA 1
ATOM 1600 C C . SER A 1 203 ? 21.099 -14.150 -10.749 1.00 91.62 203 SER A C 1
ATOM 1602 O O . SER A 1 203 ? 20.546 -14.855 -11.597 1.00 91.62 203 SER A O 1
ATOM 1604 N N . LEU A 1 204 ? 20.845 -12.845 -10.637 1.00 94.38 204 LEU A N 1
ATOM 1605 C CA . LEU A 1 204 ? 19.946 -12.126 -11.530 1.00 94.38 204 LEU A CA 1
ATOM 1606 C C . LEU A 1 204 ? 20.616 -11.818 -12.869 1.00 94.38 204 LEU A C 1
ATOM 1608 O O . LEU A 1 204 ? 21.834 -11.780 -12.993 1.00 94.38 204 LEU A O 1
ATOM 1612 N N . GLN A 1 205 ? 19.785 -11.585 -13.881 1.00 95.62 205 GLN A N 1
ATOM 1613 C CA . GLN A 1 205 ? 20.210 -11.248 -15.235 1.00 95.62 205 GLN A CA 1
ATOM 1614 C C . GLN A 1 205 ? 19.562 -9.932 -15.670 1.00 95.62 205 GLN A C 1
ATOM 1616 O O . GLN A 1 205 ? 18.470 -9.604 -15.177 1.00 95.62 205 GLN A O 1
ATOM 1621 N N . PRO A 1 206 ? 20.177 -9.191 -16.612 1.00 97.19 206 PRO A N 1
ATOM 1622 C CA . PRO A 1 206 ? 19.512 -8.077 -17.274 1.00 97.19 206 PRO A CA 1
ATOM 1623 C C . PRO A 1 206 ? 18.133 -8.512 -17.773 1.00 97.19 206 PRO A C 1
ATOM 1625 O O . PRO A 1 206 ? 17.987 -9.570 -18.386 1.00 97.19 206 PRO A O 1
ATOM 1628 N N . THR A 1 207 ? 17.102 -7.740 -17.442 1.00 97.69 207 THR A N 1
ATOM 1629 C CA . THR A 1 207 ? 15.711 -8.158 -17.649 1.00 97.69 207 THR A CA 1
ATOM 1630 C C . THR A 1 207 ? 14.937 -7.074 -18.402 1.00 97.69 207 THR A C 1
ATOM 1632 O O . THR A 1 207 ? 15.069 -5.896 -18.062 1.00 97.69 207 THR A O 1
ATOM 1635 N N . PRO A 1 208 ? 14.104 -7.436 -19.395 1.00 97.88 208 PRO A N 1
ATOM 1636 C CA . PRO A 1 208 ? 13.246 -6.478 -20.085 1.00 97.88 208 PRO A CA 1
ATOM 1637 C C . PRO A 1 208 ? 12.237 -5.791 -19.150 1.00 97.88 208 PRO A C 1
ATOM 1639 O O . PRO A 1 208 ? 11.712 -6.421 -18.224 1.00 97.88 208 PRO A O 1
ATOM 1642 N N . VAL A 1 209 ? 11.911 -4.522 -19.412 1.00 97.31 209 VAL A N 1
ATOM 1643 C CA . VAL A 1 209 ? 10.962 -3.717 -18.621 1.00 97.31 209 VAL A CA 1
ATOM 1644 C C . VAL A 1 209 ? 9.609 -4.415 -18.513 1.00 97.31 209 VAL A C 1
ATOM 1646 O O . VAL A 1 209 ? 9.044 -4.498 -17.420 1.00 97.31 209 VAL A O 1
ATOM 1649 N N . SER A 1 210 ? 9.113 -4.991 -19.613 1.00 95.56 210 SER A N 1
ATOM 1650 C CA . SER A 1 210 ? 7.822 -5.693 -19.602 1.00 95.56 210 SER A CA 1
ATOM 1651 C C . SER A 1 210 ? 7.787 -6.922 -18.685 1.00 95.56 210 SER A C 1
ATOM 1653 O O . SER A 1 210 ? 6.720 -7.280 -18.191 1.00 95.56 210 SER A O 1
ATOM 1655 N N . ALA A 1 211 ? 8.941 -7.533 -18.401 1.00 95.56 211 ALA A N 1
ATOM 1656 C CA . ALA A 1 211 ? 9.068 -8.648 -17.463 1.00 95.56 211 ALA A CA 1
ATOM 1657 C C . ALA A 1 211 ? 9.368 -8.192 -16.023 1.00 95.56 211 ALA A C 1
ATOM 1659 O O . ALA A 1 211 ? 9.093 -8.928 -15.070 1.00 95.56 211 ALA A O 1
ATOM 1660 N N . LEU A 1 212 ? 9.939 -6.997 -15.843 1.00 96.12 212 LEU A N 1
ATOM 1661 C CA . LEU A 1 212 ? 10.199 -6.420 -14.523 1.00 96.12 212 LEU A CA 1
ATOM 1662 C C . LEU A 1 212 ? 8.971 -5.757 -13.908 1.00 96.12 212 LEU A C 1
ATOM 1664 O O . LEU A 1 212 ? 8.856 -5.768 -12.686 1.00 96.12 212 LEU A O 1
ATOM 1668 N N . ILE A 1 213 ? 8.047 -5.207 -14.703 1.00 94.44 213 ILE A N 1
ATOM 1669 C CA . ILE A 1 213 ? 6.924 -4.431 -14.153 1.00 94.44 213 ILE A CA 1
ATOM 1670 C C . ILE A 1 213 ? 6.064 -5.260 -13.190 1.00 94.44 213 ILE A C 1
ATOM 1672 O O . ILE A 1 213 ? 5.702 -4.803 -12.109 1.00 94.44 213 ILE A O 1
ATOM 1676 N N . SER A 1 214 ? 5.855 -6.542 -13.501 1.00 92.94 214 SER A N 1
ATOM 1677 C CA . SER A 1 214 ? 5.143 -7.484 -12.631 1.00 92.94 214 SER A CA 1
ATOM 1678 C C . SER A 1 214 ? 5.946 -7.940 -11.409 1.00 92.94 214 SER A C 1
ATOM 1680 O O . SER A 1 214 ? 5.438 -8.737 -10.618 1.00 92.94 214 SER A O 1
ATOM 1682 N N . LYS A 1 215 ? 7.205 -7.504 -11.263 1.00 95.19 215 LYS A N 1
ATOM 1683 C CA . LYS A 1 215 ? 8.094 -7.765 -10.117 1.00 95.19 215 LYS A CA 1
ATOM 1684 C C . LYS A 1 215 ? 8.200 -6.571 -9.159 1.00 95.19 215 LYS A C 1
ATOM 1686 O O . LYS A 1 215 ? 8.823 -6.726 -8.112 1.00 95.19 215 LYS A O 1
ATOM 1691 N N . LEU A 1 216 ? 7.585 -5.427 -9.469 1.00 95.19 216 LEU A N 1
ATOM 1692 C CA . LEU A 1 216 ? 7.411 -4.339 -8.505 1.00 95.19 216 LEU A CA 1
ATOM 1693 C C . LEU A 1 216 ? 6.501 -4.825 -7.361 1.00 95.19 216 LEU A C 1
ATOM 1695 O O . LEU A 1 216 ? 5.468 -5.448 -7.615 1.00 95.19 216 LEU A O 1
ATOM 1699 N N . ARG A 1 217 ? 6.922 -4.631 -6.111 1.00 94.75 217 ARG A N 1
ATOM 1700 C CA . ARG A 1 217 ? 6.269 -5.159 -4.899 1.00 94.75 217 ARG A CA 1
ATOM 1701 C C . ARG A 1 217 ? 6.053 -4.111 -3.833 1.00 94.75 217 ARG A C 1
ATOM 1703 O O . ARG A 1 217 ? 5.018 -4.154 -3.183 1.00 94.75 217 ARG A O 1
ATOM 1710 N N . TRP A 1 218 ? 6.988 -3.189 -3.668 1.00 95.31 218 TRP A N 1
ATOM 1711 C CA . TRP A 1 218 ? 6.810 -2.068 -2.760 1.00 95.31 218 TRP A CA 1
ATOM 1712 C C . TRP A 1 218 ? 7.542 -0.827 -3.264 1.00 95.31 218 TRP A C 1
ATOM 1714 O O . TRP A 1 218 ? 8.470 -0.957 -4.063 1.00 95.31 218 TRP A O 1
ATOM 1724 N N . SER A 1 219 ? 7.112 0.343 -2.794 1.00 95.31 219 SER A N 1
ATOM 1725 C CA . SER A 1 219 ? 7.831 1.616 -2.885 1.00 95.31 219 SER A CA 1
ATOM 1726 C C . SER A 1 219 ? 7.704 2.375 -1.560 1.00 95.31 219 SER A C 1
ATOM 1728 O O . SER A 1 219 ? 6.601 2.444 -1.013 1.00 95.31 219 SER A O 1
ATOM 1730 N N . ASN A 1 220 ? 8.801 2.927 -1.045 1.00 93.69 220 ASN A N 1
ATOM 1731 C CA . ASN A 1 220 ? 8.799 3.795 0.138 1.00 93.69 220 ASN A CA 1
ATOM 1732 C C . ASN A 1 220 ? 8.384 5.221 -0.249 1.00 93.69 220 ASN A C 1
ATOM 1734 O O . ASN A 1 220 ? 8.814 5.720 -1.281 1.00 93.69 220 ASN A O 1
ATOM 1738 N N . ILE A 1 221 ? 7.614 5.902 0.597 1.00 94.75 221 ILE A N 1
ATOM 1739 C CA . ILE A 1 221 ? 7.282 7.327 0.459 1.00 94.75 221 ILE A CA 1
ATOM 1740 C C . ILE A 1 221 ? 7.535 8.051 1.785 1.00 94.75 221 ILE A C 1
ATOM 1742 O O . ILE A 1 221 ? 7.309 7.486 2.854 1.00 94.75 221 ILE A O 1
ATOM 1746 N N . GLY A 1 222 ? 7.998 9.301 1.729 1.00 93.25 222 GLY A N 1
ATOM 1747 C CA . GLY A 1 222 ? 8.381 10.040 2.935 1.00 93.25 222 GLY A CA 1
ATOM 1748 C C . GLY A 1 222 ? 9.668 9.495 3.568 1.00 93.25 222 GLY A C 1
ATOM 1749 O O . GLY A 1 222 ? 10.659 9.262 2.870 1.00 93.25 222 GLY A O 1
ATOM 1750 N N . LEU A 1 223 ? 9.666 9.297 4.891 1.00 90.31 223 LEU A N 1
ATOM 1751 C CA . LEU A 1 223 ? 10.775 8.666 5.610 1.00 90.31 223 LEU A CA 1
ATOM 1752 C C . LEU A 1 223 ? 10.997 7.233 5.111 1.00 90.31 223 LEU A C 1
ATOM 1754 O O . LEU A 1 223 ? 10.089 6.403 5.076 1.00 90.31 223 LEU A O 1
ATOM 1758 N N . ASN A 1 224 ? 12.236 6.934 4.724 1.00 89.00 224 ASN A N 1
ATOM 1759 C CA . ASN A 1 224 ? 12.578 5.650 4.128 1.00 89.00 224 ASN A CA 1
ATOM 1760 C C . ASN A 1 224 ? 12.645 4.560 5.203 1.00 89.00 224 ASN A C 1
ATOM 1762 O O . ASN A 1 224 ? 13.394 4.678 6.171 1.00 89.00 224 ASN A O 1
ATOM 1766 N N . TYR A 1 225 ? 11.879 3.488 5.013 1.00 85.38 225 TYR A N 1
ATOM 1767 C CA . TYR A 1 225 ? 11.990 2.285 5.824 1.00 85.38 225 TYR A CA 1
ATOM 1768 C C . TYR A 1 225 ? 13.148 1.417 5.329 1.00 85.38 225 TYR A C 1
ATOM 1770 O O . TYR A 1 225 ? 13.122 0.921 4.197 1.00 85.38 225 TYR A O 1
ATOM 1778 N N . HIS A 1 226 ? 14.147 1.200 6.182 1.00 85.19 226 HIS A N 1
ATOM 1779 C CA . HIS A 1 226 ? 15.307 0.390 5.852 1.00 85.19 226 HIS A CA 1
ATOM 1780 C C . HIS A 1 226 ? 15.069 -1.081 6.226 1.00 85.19 226 HIS A C 1
ATOM 1782 O O . HIS A 1 226 ? 15.077 -1.459 7.398 1.00 85.19 226 HIS A O 1
ATOM 1788 N N . TRP A 1 227 ? 14.880 -1.936 5.217 1.00 82.00 227 TRP A N 1
ATOM 1789 C CA . TRP A 1 227 ? 14.479 -3.340 5.396 1.00 82.00 227 TRP A CA 1
ATOM 1790 C C . TRP A 1 227 ? 15.487 -4.208 6.157 1.00 82.00 227 TRP A C 1
ATOM 1792 O O . TRP A 1 227 ? 15.066 -5.130 6.853 1.00 82.00 227 TRP A O 1
ATOM 1802 N N . GLY A 1 228 ? 16.793 -3.930 6.040 1.00 79.00 228 GLY A N 1
ATOM 1803 C CA . GLY A 1 228 ? 17.836 -4.711 6.721 1.00 79.00 228 GLY A CA 1
ATOM 1804 C C . GLY A 1 228 ? 17.867 -4.459 8.231 1.00 79.00 228 GLY A C 1
ATOM 1805 O O . GLY A 1 228 ? 17.893 -5.390 9.027 1.00 79.00 228 GLY A O 1
ATOM 1806 N N . THR A 1 229 ? 17.768 -3.191 8.637 1.00 78.44 229 THR A N 1
ATOM 1807 C CA . THR A 1 229 ? 17.768 -2.791 10.059 1.00 78.44 229 THR A CA 1
ATOM 1808 C C . THR A 1 229 ? 16.366 -2.754 10.665 1.00 78.44 229 THR A C 1
ATOM 1810 O O . THR A 1 229 ? 16.233 -2.664 11.885 1.00 78.44 229 THR A O 1
ATOM 1813 N N . LYS A 1 230 ? 15.323 -2.829 9.826 1.00 80.38 230 LYS A N 1
ATOM 1814 C CA . LYS A 1 230 ? 13.900 -2.763 10.191 1.00 80.38 230 LYS A CA 1
ATOM 1815 C C . LYS A 1 230 ? 13.570 -1.494 10.986 1.00 80.38 230 LYS A C 1
ATOM 1817 O O . LYS A 1 230 ? 12.886 -1.531 12.011 1.00 80.38 230 LYS A O 1
ATOM 1822 N N . SER A 1 231 ? 14.094 -0.365 10.511 1.00 82.75 231 SER A N 1
ATOM 1823 C CA . SER A 1 231 ? 13.952 0.961 11.120 1.00 82.75 231 SER A CA 1
ATOM 1824 C C . SER A 1 231 ? 13.953 2.071 10.075 1.00 82.75 231 SER A C 1
ATOM 1826 O O . SER A 1 231 ? 14.402 1.871 8.947 1.00 82.75 231 SER A O 1
ATOM 1828 N N . TYR A 1 232 ? 13.463 3.249 10.455 1.00 84.56 232 TYR A N 1
ATOM 1829 C CA . TYR A 1 232 ? 13.451 4.415 9.577 1.00 84.56 232 TYR A CA 1
ATOM 1830 C C . TYR A 1 232 ? 14.832 5.060 9.419 1.00 84.56 232 TYR A C 1
ATOM 1832 O O . TYR A 1 232 ? 15.655 5.098 10.347 1.00 84.56 232 TYR A O 1
ATOM 1840 N N . ASP A 1 233 ? 15.081 5.590 8.220 1.00 84.44 233 ASP A N 1
ATOM 1841 C CA . ASP A 1 233 ? 16.295 6.316 7.892 1.00 84.44 233 ASP A CA 1
ATOM 1842 C C . ASP A 1 233 ? 16.199 7.835 8.061 1.00 84.44 233 ASP A C 1
ATOM 1844 O O . ASP A 1 233 ? 15.796 8.543 7.142 1.00 84.44 233 ASP A O 1
ATOM 1848 N N . PHE A 1 234 ? 16.600 8.330 9.237 1.00 85.50 234 PHE A N 1
ATOM 1849 C CA . PHE A 1 234 ? 16.628 9.760 9.561 1.00 85.50 234 PHE A CA 1
ATOM 1850 C C . PHE A 1 234 ? 17.830 10.521 8.983 1.00 85.50 234 PHE A C 1
ATOM 1852 O O . PHE A 1 234 ? 17.756 11.746 8.885 1.00 85.50 234 PHE A O 1
ATOM 1859 N N . ASP A 1 235 ? 18.907 9.824 8.603 1.00 84.12 235 ASP A N 1
ATOM 1860 C CA . ASP A 1 235 ? 20.122 10.443 8.046 1.00 84.12 235 ASP A CA 1
ATOM 1861 C C . ASP A 1 235 ? 20.004 10.658 6.532 1.00 84.12 235 ASP A C 1
ATOM 1863 O O . ASP A 1 235 ? 20.693 11.492 5.938 1.00 84.12 235 ASP A O 1
ATOM 1867 N N . ARG A 1 236 ? 19.100 9.912 5.894 1.00 82.94 236 ARG A N 1
ATOM 1868 C CA . ARG A 1 236 ? 18.799 10.041 4.474 1.00 82.94 236 ARG A CA 1
ATOM 1869 C C . ARG A 1 236 ? 18.172 11.398 4.159 1.00 82.94 236 ARG A C 1
ATOM 1871 O O . ARG A 1 236 ? 17.415 11.965 4.947 1.00 82.94 236 ARG A O 1
ATOM 1878 N N . GLN A 1 237 ? 18.437 11.901 2.949 1.00 83.94 237 GLN A N 1
ATOM 1879 C CA . GLN A 1 237 ? 17.767 13.094 2.436 1.00 83.94 237 GLN A CA 1
ATOM 1880 C C . GLN A 1 237 ? 16.247 12.947 2.568 1.00 83.94 237 GLN A C 1
ATOM 1882 O O . GLN A 1 237 ? 15.655 12.003 2.043 1.00 83.94 237 GLN A O 1
ATOM 1887 N N . LYS A 1 238 ? 15.623 13.917 3.245 1.00 84.12 238 LYS A N 1
ATOM 1888 C CA . LYS A 1 238 ? 14.174 13.945 3.435 1.00 84.12 238 LYS A CA 1
ATOM 1889 C C . LYS A 1 238 ? 13.475 14.078 2.087 1.00 84.12 238 LYS A C 1
ATOM 1891 O O . LYS A 1 238 ? 13.619 15.091 1.401 1.00 84.12 238 LYS A O 1
ATOM 1896 N N . VAL A 1 239 ? 12.704 13.056 1.738 1.00 89.44 239 VAL A N 1
ATOM 1897 C CA . VAL A 1 239 ? 11.757 13.099 0.627 1.00 89.44 239 VAL A CA 1
ATOM 1898 C C . VAL A 1 239 ? 10.418 13.583 1.188 1.00 89.44 239 VAL A C 1
ATOM 1900 O O . VAL A 1 239 ? 9.965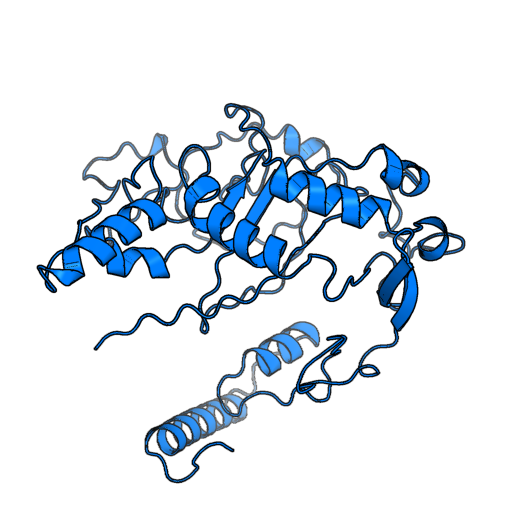 13.030 2.191 1.00 89.44 239 VAL A O 1
ATOM 1903 N N . PRO A 1 240 ? 9.783 14.613 0.602 1.00 91.88 240 PRO A N 1
ATOM 1904 C CA . PRO A 1 240 ? 8.459 15.042 1.035 1.00 91.88 240 PRO A CA 1
ATOM 1905 C C . PRO A 1 240 ? 7.446 13.900 0.935 1.00 91.88 240 PRO A C 1
ATOM 1907 O O . PRO A 1 240 ? 7.415 13.175 -0.062 1.00 91.88 240 PRO A O 1
ATOM 1910 N N . PHE A 1 241 ? 6.601 13.756 1.953 1.00 95.06 241 PHE A N 1
ATOM 1911 C CA . PHE A 1 241 ? 5.487 12.820 1.887 1.00 95.06 241 PHE A CA 1
ATOM 1912 C C . PHE A 1 241 ? 4.461 13.313 0.843 1.00 95.06 241 PHE A C 1
ATOM 1914 O O . PHE A 1 241 ? 4.111 14.496 0.883 1.00 95.06 241 PHE A O 1
ATOM 1921 N N . PRO A 1 242 ? 3.970 12.457 -0.076 1.00 95.94 242 PRO A N 1
ATOM 1922 C CA . PRO A 1 242 ? 3.053 12.869 -1.136 1.00 95.94 242 PRO A CA 1
ATOM 1923 C C . PRO A 1 242 ? 1.751 13.488 -0.622 1.00 95.94 242 PRO A C 1
ATOM 1925 O O . PRO A 1 242 ? 1.010 12.859 0.134 1.00 95.94 242 PRO A O 1
ATOM 1928 N N . ASP A 1 243 ? 1.457 14.708 -1.073 1.00 96.38 243 ASP A N 1
ATOM 1929 C CA . ASP A 1 243 ? 0.285 15.484 -0.650 1.00 96.38 243 ASP A CA 1
ATOM 1930 C C . ASP A 1 243 ? -1.029 14.742 -0.914 1.00 96.38 243 ASP A C 1
ATOM 1932 O O . ASP A 1 243 ? -1.913 14.699 -0.069 1.00 96.38 243 ASP A O 1
ATOM 1936 N N . ASP A 1 244 ? -1.131 14.074 -2.060 1.00 94.81 244 ASP A N 1
ATOM 1937 C CA . ASP A 1 244 ? -2.329 13.345 -2.456 1.00 94.81 244 ASP A CA 1
ATOM 1938 C C . ASP A 1 244 ? -2.665 12.148 -1.562 1.00 94.81 244 ASP A C 1
ATOM 1940 O O . ASP A 1 244 ? -3.841 11.831 -1.383 1.00 94.81 244 ASP A O 1
ATOM 1944 N N . ILE A 1 245 ? -1.649 11.478 -1.016 1.00 96.25 245 ILE A N 1
ATOM 1945 C CA . ILE A 1 245 ? -1.825 10.410 -0.028 1.00 96.25 245 ILE A CA 1
ATOM 1946 C C . ILE A 1 245 ? -2.041 11.026 1.356 1.00 96.25 245 ILE A C 1
ATOM 1948 O O . ILE A 1 245 ? -2.921 10.573 2.089 1.00 96.25 245 ILE A O 1
ATOM 1952 N N . ARG A 1 246 ? -1.275 12.072 1.702 1.00 97.00 246 ARG A N 1
ATOM 1953 C CA . ARG A 1 246 ? -1.367 12.757 2.996 1.00 97.00 246 ARG A CA 1
ATOM 1954 C C . ARG A 1 246 ? -2.779 13.248 3.251 1.00 97.00 246 ARG A C 1
ATOM 1956 O O . ARG A 1 246 ? -3.319 12.968 4.315 1.00 97.00 246 ARG A O 1
ATOM 1963 N N . ASP A 1 247 ? -3.361 13.942 2.282 1.00 96.75 247 ASP A N 1
ATOM 1964 C CA . ASP A 1 247 ? -4.679 14.551 2.415 1.00 96.75 247 ASP A CA 1
ATOM 1965 C C . ASP A 1 247 ? -5.745 13.479 2.681 1.00 96.75 247 ASP A C 1
ATOM 1967 O O . ASP A 1 247 ? -6.572 13.648 3.569 1.00 96.75 247 ASP A O 1
ATOM 1971 N N . ILE A 1 248 ? -5.660 12.314 2.025 1.00 96.12 248 ILE A N 1
ATOM 1972 C CA . ILE A 1 248 ? -6.577 11.190 2.279 1.00 96.12 248 ILE A CA 1
ATOM 1973 C C . ILE A 1 248 ? -6.406 10.635 3.696 1.00 96.12 248 ILE A C 1
ATOM 1975 O O . ILE A 1 248 ? -7.404 10.362 4.363 1.00 96.12 248 ILE A O 1
ATOM 1979 N N . CYS A 1 249 ? -5.168 10.446 4.162 1.00 97.06 249 CYS A N 1
ATOM 1980 C CA . CYS A 1 249 ? -4.913 9.934 5.509 1.00 97.06 249 CYS A CA 1
ATOM 1981 C C . CYS A 1 249 ? -5.389 10.920 6.584 1.00 97.06 249 CYS A C 1
ATOM 1983 O O . CYS A 1 249 ? -6.060 10.522 7.535 1.00 97.06 249 CYS A O 1
ATOM 1985 N N . VAL A 1 250 ? -5.077 12.206 6.410 1.00 97.06 250 VAL A N 1
ATOM 1986 C CA . VAL A 1 250 ? -5.507 13.285 7.306 1.00 97.06 250 VAL A CA 1
ATOM 1987 C C . VAL A 1 250 ? -7.027 13.390 7.327 1.00 97.06 250 VAL A C 1
ATOM 1989 O O . VAL A 1 250 ? -7.617 13.429 8.405 1.00 97.06 250 VAL A O 1
ATOM 1992 N N . ASP A 1 251 ? -7.676 13.362 6.163 1.00 96.62 251 ASP A N 1
ATOM 1993 C CA . ASP A 1 251 ? -9.132 13.385 6.070 1.00 96.62 251 ASP A CA 1
ATOM 1994 C C . ASP A 1 251 ? -9.756 12.164 6.749 1.00 96.62 251 ASP A C 1
ATOM 1996 O O . ASP A 1 251 ? -10.737 12.317 7.477 1.00 96.62 251 ASP A O 1
ATOM 2000 N N . ALA A 1 252 ? -9.200 10.964 6.558 1.00 96.00 252 ALA A N 1
ATOM 2001 C CA . ALA A 1 252 ? -9.692 9.745 7.199 1.00 96.00 252 ALA A CA 1
ATOM 2002 C C . ALA A 1 252 ? -9.653 9.854 8.728 1.00 96.00 252 ALA A C 1
ATOM 2004 O O . ALA A 1 252 ? -10.668 9.603 9.377 1.00 96.00 252 ALA A O 1
ATOM 2005 N N . VAL A 1 253 ? -8.521 10.285 9.294 1.00 96.50 253 VAL A N 1
ATOM 2006 C CA . VAL A 1 253 ? -8.360 10.429 10.749 1.00 96.50 253 VAL A CA 1
ATOM 2007 C C . VAL A 1 253 ? -9.244 11.543 11.305 1.00 96.50 253 VAL A C 1
ATOM 2009 O O . VAL A 1 253 ? -9.891 11.348 12.329 1.00 96.50 253 VAL A O 1
ATOM 2012 N N . ARG A 1 254 ? -9.349 12.683 10.616 1.00 96.25 254 ARG A N 1
ATOM 2013 C CA . ARG A 1 254 ? -10.197 13.812 11.040 1.00 96.25 254 ARG A CA 1
ATOM 2014 C C . ARG A 1 254 ? -11.683 13.495 11.058 1.00 96.25 254 ARG A C 1
ATOM 2016 O O . ARG A 1 254 ? -12.422 14.039 11.877 1.00 96.25 254 ARG A O 1
ATOM 2023 N N . ASN A 1 255 ? -12.128 12.657 10.125 1.00 95.81 255 ASN A N 1
ATOM 2024 C CA . ASN A 1 255 ? -13.538 12.326 9.959 1.00 95.81 255 ASN A CA 1
ATOM 2025 C C . ASN A 1 255 ? -14.079 11.384 11.037 1.00 95.81 255 ASN A C 1
ATOM 2027 O O . ASN A 1 255 ? -15.300 11.304 11.178 1.00 95.81 255 ASN A O 1
ATOM 2031 N N . VAL A 1 256 ? -13.209 10.683 11.761 1.00 95.50 256 VAL A N 1
ATOM 2032 C CA . VAL A 1 256 ? -13.589 9.813 12.875 1.00 95.50 256 VAL A CA 1
ATOM 2033 C C . VAL A 1 256 ? -13.716 10.657 14.142 1.00 95.50 256 VAL A C 1
ATOM 2035 O O . VAL A 1 256 ? -12.832 11.451 14.460 1.00 95.50 256 VAL A O 1
ATOM 2038 N N . ASP A 1 257 ? -14.823 10.497 14.867 1.00 93.75 257 ASP A N 1
ATOM 2039 C CA . ASP A 1 257 ? -14.922 10.996 16.236 1.00 93.75 257 ASP A CA 1
ATOM 2040 C C . ASP A 1 257 ? -14.249 9.989 17.173 1.00 93.75 257 ASP A C 1
ATOM 2042 O O . ASP A 1 257 ? -14.803 8.937 17.483 1.00 93.75 257 ASP A O 1
ATOM 2046 N N . TRP A 1 258 ? -13.011 10.273 17.572 1.00 92.75 258 TRP A N 1
ATOM 2047 C CA . TRP A 1 258 ? -12.221 9.349 18.385 1.00 92.75 258 TRP A CA 1
ATOM 2048 C C . TRP A 1 258 ? -12.732 9.221 19.824 1.00 92.75 258 TRP A C 1
ATOM 2050 O O . TRP A 1 258 ? -12.438 8.209 20.463 1.00 92.75 258 TRP A O 1
ATOM 2060 N N . ARG A 1 259 ? -13.562 10.161 20.308 1.00 90.00 259 ARG A N 1
ATOM 2061 C CA . ARG A 1 259 ? -14.250 10.022 21.604 1.00 90.00 259 ARG A CA 1
ATOM 2062 C C . ARG A 1 259 ? -15.240 8.866 21.561 1.00 90.00 259 ARG A C 1
ATOM 2064 O O . ARG A 1 259 ? -15.191 8.006 22.430 1.00 90.00 259 ARG A O 1
ATOM 2071 N N . ASP A 1 260 ? -16.019 8.750 20.486 1.00 88.75 260 ASP A N 1
ATOM 2072 C CA . ASP A 1 260 ? -16.967 7.640 20.287 1.00 88.75 260 ASP A CA 1
ATOM 2073 C C . ASP A 1 260 ? -16.300 6.252 20.221 1.00 88.75 260 ASP A C 1
ATOM 2075 O O . ASP A 1 260 ? -16.987 5.222 20.318 1.00 88.75 260 ASP A O 1
ATOM 2079 N N . ILE A 1 261 ? -14.980 6.221 20.003 1.00 91.00 261 ILE A N 1
ATOM 2080 C CA . ILE A 1 261 ? -14.170 5.005 19.901 1.00 91.00 261 ILE A CA 1
ATOM 2081 C C . ILE A 1 261 ? -13.507 4.658 21.230 1.00 91.00 261 ILE A C 1
ATOM 2083 O O . ILE A 1 261 ? -13.534 3.489 21.611 1.00 91.00 261 ILE A O 1
ATOM 2087 N N . TRP A 1 262 ? -12.893 5.638 21.895 1.00 89.69 262 TRP A N 1
ATOM 2088 C CA . TRP A 1 262 ? -12.008 5.406 23.038 1.00 89.69 262 TRP A CA 1
ATOM 2089 C C . TRP A 1 262 ? -12.606 5.794 24.392 1.00 89.69 262 TRP A C 1
ATOM 2091 O O . TRP A 1 262 ? -12.139 5.291 25.414 1.00 89.69 262 TRP A O 1
ATOM 2101 N N . GLU A 1 263 ? -13.644 6.632 24.437 1.00 84.00 263 GLU A N 1
ATOM 2102 C CA . GLU A 1 263 ? -14.248 7.051 25.703 1.00 84.00 263 GLU A CA 1
ATOM 2103 C C . GLU A 1 263 ? -14.826 5.843 26.459 1.00 84.00 263 GLU A C 1
ATOM 2105 O O . GLU A 1 263 ? -15.655 5.085 25.951 1.00 84.00 263 GLU A O 1
ATOM 2110 N N . GLY A 1 264 ? -14.353 5.646 27.693 1.00 81.88 264 GLY A N 1
ATOM 2111 C CA . GLY A 1 264 ? -14.757 4.524 28.543 1.00 81.88 264 GLY A CA 1
ATOM 2112 C C . GLY A 1 264 ? -14.168 3.164 28.148 1.00 81.88 264 GLY A C 1
ATOM 2113 O O . GLY A 1 264 ? -14.574 2.150 28.717 1.00 81.88 264 GLY A O 1
ATOM 2114 N N . VAL A 1 265 ? -13.223 3.107 27.202 1.00 83.88 265 VAL A N 1
ATOM 2115 C CA . VAL A 1 265 ? -12.516 1.866 26.859 1.00 83.88 265 VAL A CA 1
ATOM 2116 C C . VAL A 1 265 ? -11.382 1.620 27.850 1.00 83.88 265 VAL A C 1
ATOM 2118 O O . VAL A 1 265 ? -10.359 2.299 27.837 1.00 83.88 265 VAL A O 1
ATOM 2121 N N . GLU A 1 266 ? -11.524 0.585 28.676 1.00 78.00 266 GLU A N 1
ATOM 2122 C CA . GLU A 1 266 ? -10.431 0.095 29.516 1.00 78.00 266 GLU A CA 1
ATOM 2123 C C . GLU A 1 266 ? -9.519 -0.844 28.720 1.00 78.00 266 GLU A C 1
ATOM 2125 O O . GLU A 1 266 ? -9.912 -1.931 28.288 1.00 78.00 266 GLU A O 1
ATOM 2130 N N . LEU A 1 267 ? -8.273 -0.422 28.524 1.00 72.06 267 LEU A N 1
ATOM 2131 C CA . LEU A 1 267 ? -7.262 -1.223 27.844 1.00 72.06 267 LEU A CA 1
ATOM 2132 C C . LEU A 1 267 ? -6.662 -2.271 28.779 1.00 72.06 267 LEU A C 1
ATOM 2134 O O . LEU A 1 267 ? -6.319 -1.983 29.928 1.00 72.06 267 LEU A O 1
ATOM 2138 N N . ALA A 1 268 ? -6.489 -3.486 28.256 1.00 68.19 268 ALA A N 1
ATOM 2139 C CA . ALA A 1 268 ? -5.820 -4.558 28.980 1.00 68.19 268 ALA A CA 1
ATOM 2140 C C . ALA A 1 268 ? -4.364 -4.178 29.311 1.00 68.19 268 ALA A C 1
ATOM 2142 O O . ALA A 1 268 ? -3.724 -3.408 28.589 1.00 68.19 268 ALA A O 1
ATOM 2143 N N . ASP A 1 269 ? -3.817 -4.748 30.385 1.00 58.59 269 ASP A N 1
ATOM 2144 C CA . ASP A 1 269 ? -2.418 -4.526 30.754 1.00 58.59 269 ASP A CA 1
ATOM 2145 C C . ASP A 1 269 ? -1.476 -4.944 29.607 1.00 58.59 269 ASP A C 1
ATOM 2147 O O . ASP A 1 269 ? -1.599 -6.033 29.045 1.00 58.59 269 ASP A O 1
ATOM 2151 N N . GLY A 1 270 ? -0.556 -4.047 29.229 1.00 57.78 270 GLY A N 1
ATOM 2152 C CA . GLY A 1 270 ? 0.329 -4.204 28.064 1.00 57.78 270 GLY A CA 1
ATOM 2153 C C . GLY A 1 270 ? -0.205 -3.633 26.739 1.00 57.78 270 GLY A C 1
ATOM 2154 O O . GLY A 1 270 ? 0.527 -3.639 25.755 1.00 57.78 270 GLY A O 1
ATOM 2155 N N . LEU A 1 271 ? -1.443 -3.125 26.711 1.00 62.84 271 LEU A N 1
ATOM 2156 C CA . LEU A 1 271 ? -1.998 -2.303 25.618 1.00 62.84 271 LEU A CA 1
ATOM 2157 C C . LEU A 1 271 ? -2.197 -0.838 26.038 1.00 62.84 271 LEU A C 1
ATOM 2159 O O . LEU A 1 271 ? -2.764 -0.051 25.286 1.00 62.84 271 LEU A O 1
ATOM 2163 N N . LYS A 1 272 ? -1.774 -0.489 27.257 1.00 66.50 272 LYS A N 1
ATOM 2164 C CA . LYS A 1 272 ? -1.789 0.883 27.762 1.00 66.50 272 LYS A CA 1
ATOM 2165 C C . LYS A 1 272 ? -0.743 1.715 27.030 1.00 66.50 272 LYS A C 1
ATOM 2167 O O . LYS A 1 272 ? 0.281 1.205 26.590 1.00 66.50 272 LYS A O 1
ATOM 2172 N N . TRP A 1 273 ? -1.050 2.992 26.900 1.00 67.50 273 TRP A N 1
ATOM 2173 C CA . TRP A 1 273 ? -0.304 3.933 26.090 1.00 67.50 273 TRP A CA 1
ATOM 2174 C C . TRP A 1 273 ? 0.789 4.496 26.979 1.00 67.50 273 TRP A C 1
ATOM 2176 O O . TRP A 1 273 ? 0.484 5.129 27.989 1.00 67.50 273 TRP A O 1
ATOM 2186 N N . ASP A 1 274 ? 2.045 4.229 26.633 1.00 63.06 274 ASP A N 1
ATOM 2187 C CA . ASP A 1 274 ? 3.186 4.684 27.433 1.00 63.06 274 ASP A CA 1
ATOM 2188 C C . ASP A 1 274 ? 3.259 6.224 27.488 1.00 63.06 274 ASP A C 1
ATOM 2190 O O . ASP A 1 274 ? 3.660 6.786 28.507 1.00 63.06 274 ASP A O 1
ATOM 2194 N N . ASP A 1 275 ? 2.782 6.898 26.434 1.00 62.72 275 ASP A N 1
ATOM 2195 C CA . ASP A 1 275 ? 2.798 8.359 26.277 1.00 62.72 275 ASP A CA 1
ATOM 2196 C C . ASP A 1 275 ? 1.460 9.046 26.646 1.00 62.72 275 ASP A C 1
ATOM 2198 O O . ASP A 1 275 ? 1.315 10.259 26.491 1.00 62.72 275 ASP A O 1
ATOM 2202 N N . GLY A 1 276 ? 0.485 8.292 27.175 1.00 65.56 276 GLY A N 1
ATOM 2203 C CA . GLY A 1 276 ? -0.845 8.792 27.549 1.00 65.56 276 GLY A CA 1
ATOM 2204 C C . GLY A 1 276 ? -1.889 8.776 26.421 1.00 65.56 276 GLY A C 1
ATOM 2205 O O . GLY A 1 276 ? -1.658 8.266 25.328 1.00 65.56 276 GLY A O 1
ATOM 2206 N N . GLU A 1 277 ? -3.082 9.298 26.715 1.00 68.81 277 GLU A N 1
ATOM 2207 C CA . GLU A 1 277 ? -4.224 9.359 25.789 1.00 68.81 277 GLU A CA 1
ATOM 2208 C C . GLU A 1 277 ? -4.092 10.554 24.827 1.00 68.81 277 GLU A C 1
ATOM 2210 O O . GLU A 1 277 ? -4.606 11.639 25.091 1.00 68.81 277 GLU A O 1
ATOM 2215 N N . ASP A 1 278 ? -3.397 10.380 23.702 1.00 78.56 278 ASP A N 1
ATOM 2216 C CA . ASP A 1 278 ? -3.231 11.437 22.687 1.00 78.56 278 ASP A CA 1
ATOM 2217 C C . ASP A 1 278 ? -4.337 11.437 21.608 1.00 78.56 278 ASP A C 1
ATOM 2219 O O . ASP A 1 278 ? -4.419 12.362 20.795 1.00 78.56 278 ASP A O 1
ATOM 2223 N N . TRP A 1 279 ? -5.233 10.442 21.632 1.00 82.56 279 TRP A N 1
ATOM 2224 C CA . TRP A 1 279 ? -6.303 10.269 20.644 1.00 82.56 279 TRP A CA 1
ATOM 2225 C C . TRP A 1 279 ? -7.285 11.442 20.582 1.00 82.56 279 TRP A C 1
ATOM 2227 O O . TRP A 1 279 ? -7.943 11.649 19.560 1.00 82.56 279 TRP A O 1
ATOM 2237 N N . ILE A 1 280 ? -7.352 12.241 21.651 1.00 83.88 280 ILE A N 1
ATOM 2238 C CA . ILE A 1 280 ? -8.152 13.468 21.734 1.00 83.88 280 ILE A CA 1
ATOM 2239 C C . ILE A 1 280 ? -7.671 14.503 20.708 1.00 83.88 280 ILE A C 1
ATOM 2241 O O . ILE A 1 280 ? -8.479 15.242 20.149 1.00 83.88 280 ILE A O 1
ATOM 2245 N N . GLU A 1 281 ? -6.367 14.539 20.435 1.00 86.81 281 GLU A N 1
ATOM 2246 C CA . GLU A 1 281 ? -5.733 15.576 19.621 1.00 86.81 281 GLU A CA 1
ATOM 2247 C C . GLU A 1 281 ? -5.505 15.145 18.169 1.00 86.81 281 GLU A C 1
ATOM 2249 O O . GLU A 1 281 ? -5.229 15.992 17.320 1.00 86.81 281 GLU A O 1
ATOM 2254 N N . TRP A 1 282 ? -5.644 13.854 17.841 1.00 90.94 282 TRP A N 1
ATOM 2255 C CA . TRP A 1 282 ? -5.338 13.319 16.505 1.00 90.94 282 TRP A CA 1
ATOM 2256 C C . TRP A 1 282 ? -6.069 14.011 15.363 1.00 90.94 282 TRP A C 1
ATOM 2258 O O . TRP A 1 282 ? -5.523 14.138 14.268 1.00 90.94 282 TRP A O 1
ATOM 2268 N N . GLU A 1 283 ? -7.288 14.489 15.605 1.00 89.25 283 GLU A N 1
ATOM 2269 C CA . GLU A 1 283 ? -8.028 15.295 14.635 1.00 89.25 283 GLU A CA 1
ATOM 2270 C C . GLU A 1 283 ? -7.211 16.509 14.154 1.00 89.25 283 GLU A C 1
ATOM 2272 O O . GLU A 1 283 ? -7.242 16.898 12.981 1.00 89.25 283 GLU A O 1
ATOM 2277 N N . HIS A 1 284 ? -6.442 17.112 15.049 1.00 89.88 284 HIS A N 1
ATOM 2278 C CA . HIS A 1 284 ? -5.678 18.319 14.774 1.00 89.88 284 HIS A CA 1
ATOM 2279 C C . HIS A 1 284 ? -4.195 18.035 14.530 1.00 89.88 284 HIS A C 1
ATOM 2281 O O . HIS A 1 284 ? -3.560 18.784 13.784 1.00 89.88 284 HIS A O 1
ATOM 2287 N N . THR A 1 285 ? -3.654 16.956 15.097 1.00 91.12 285 THR A N 1
ATOM 2288 C CA . THR A 1 285 ? -2.209 16.687 15.121 1.00 91.12 285 THR A CA 1
ATOM 2289 C C . THR A 1 285 ? -1.742 15.620 14.138 1.00 91.12 285 THR A C 1
ATOM 2291 O O . THR A 1 285 ? -0.562 15.623 13.789 1.00 91.12 285 THR A O 1
ATOM 2294 N N . TYR A 1 286 ? -2.624 14.737 13.654 1.00 93.81 286 TYR A N 1
ATOM 2295 C CA . TYR A 1 286 ? -2.207 13.626 12.801 1.00 93.81 286 TYR A CA 1
ATOM 2296 C C . TYR A 1 286 ? -1.582 14.100 11.484 1.00 93.81 286 TYR A C 1
ATOM 2298 O O . TYR A 1 286 ? -2.205 14.826 10.703 1.00 93.81 286 TYR A O 1
ATOM 2306 N N . GLN A 1 287 ? -0.359 13.633 11.217 1.00 93.25 287 GLN A N 1
ATOM 2307 C CA . GLN A 1 287 ? 0.343 13.815 9.950 1.00 93.25 287 GLN A CA 1
ATOM 2308 C C . GLN A 1 287 ? 1.149 12.554 9.614 1.00 93.25 287 GLN A C 1
ATOM 2310 O O . GLN A 1 287 ? 1.997 12.161 10.414 1.00 93.25 287 GLN A O 1
ATOM 2315 N N . PRO A 1 288 ? 0.939 11.926 8.444 1.00 93.69 288 PRO A N 1
ATOM 2316 C CA . PRO A 1 288 ? 1.813 10.858 7.985 1.00 93.69 288 PRO A CA 1
ATOM 2317 C C . PRO A 1 288 ? 3.147 11.433 7.49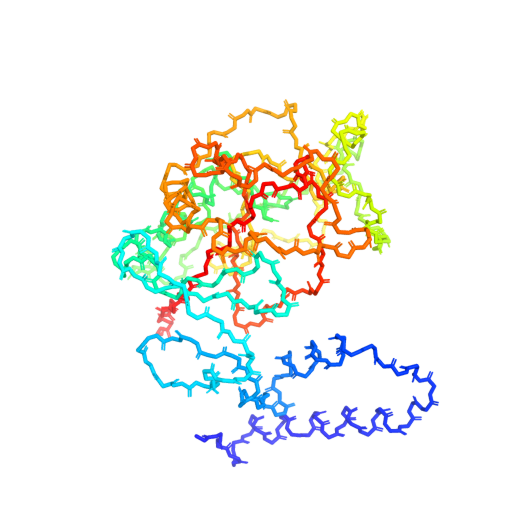1 1.00 93.69 288 PRO A C 1
ATOM 2319 O O . PRO A 1 288 ? 3.187 12.378 6.699 1.00 93.69 288 PRO A O 1
ATOM 2322 N N . ASP A 1 289 ? 4.241 10.830 7.936 1.00 91.69 289 ASP A N 1
ATOM 2323 C CA . ASP A 1 289 ? 5.617 11.188 7.586 1.00 91.69 289 ASP A CA 1
ATOM 2324 C C . ASP A 1 289 ? 6.367 10.046 6.881 1.00 91.69 289 ASP A C 1
ATOM 2326 O O . ASP A 1 289 ? 7.323 10.299 6.144 1.00 91.69 289 ASP A O 1
ATOM 2330 N N . ALA A 1 290 ? 5.895 8.808 7.036 1.00 92.50 290 ALA A N 1
ATOM 2331 C CA . ALA A 1 290 ? 6.412 7.606 6.399 1.00 92.50 290 ALA A CA 1
ATOM 2332 C C . ALA A 1 290 ? 5.285 6.754 5.802 1.00 92.50 290 ALA A C 1
ATOM 2334 O O . ALA A 1 290 ? 4.170 6.705 6.323 1.00 92.50 290 ALA A O 1
ATOM 2335 N N . GLY A 1 291 ? 5.562 6.064 4.695 1.00 93.31 291 GLY A N 1
ATOM 2336 C CA . GLY A 1 291 ? 4.592 5.165 4.081 1.00 93.31 291 GLY A CA 1
ATOM 2337 C C . GLY A 1 291 ? 5.222 4.131 3.157 1.00 93.31 291 GLY A C 1
ATOM 2338 O O . GLY A 1 291 ? 6.297 4.337 2.593 1.00 93.31 291 GLY A O 1
ATOM 2339 N N . ILE A 1 292 ? 4.513 3.016 2.979 1.00 94.62 292 ILE A N 1
ATOM 2340 C CA . ILE A 1 292 ? 4.897 1.930 2.074 1.00 94.62 292 ILE A CA 1
ATOM 2341 C C . ILE A 1 292 ? 3.729 1.651 1.130 1.00 94.62 292 ILE A C 1
ATOM 2343 O O . ILE A 1 292 ? 2.652 1.223 1.547 1.00 94.62 292 ILE A O 1
ATOM 2347 N N . ILE A 1 293 ? 3.953 1.851 -0.165 1.00 96.31 293 ILE A N 1
ATOM 2348 C CA . ILE A 1 293 ? 3.003 1.463 -1.208 1.00 96.31 293 ILE A CA 1
ATOM 2349 C C . ILE A 1 293 ? 3.300 0.020 -1.583 1.00 96.31 293 ILE A C 1
ATOM 2351 O O . ILE A 1 293 ? 4.367 -0.256 -2.120 1.00 96.31 293 ILE A O 1
ATOM 2355 N N . ASN A 1 294 ? 2.362 -0.894 -1.343 1.00 95.25 294 ASN A N 1
ATOM 2356 C CA . ASN A 1 294 ? 2.504 -2.300 -1.712 1.00 95.25 294 ASN A CA 1
ATOM 2357 C C . ASN A 1 294 ? 1.780 -2.617 -3.032 1.00 95.25 294 ASN A C 1
ATOM 2359 O O . ASN A 1 294 ? 0.615 -2.271 -3.223 1.00 95.25 294 ASN A O 1
ATOM 2363 N N . PHE A 1 295 ? 2.458 -3.337 -3.925 1.00 94.50 295 PHE A N 1
ATOM 2364 C CA . PHE A 1 295 ? 1.952 -3.784 -5.221 1.00 94.50 295 PHE A CA 1
ATOM 2365 C C . PHE A 1 295 ? 1.792 -5.306 -5.216 1.00 94.50 295 PHE A C 1
ATOM 2367 O O . PHE A 1 295 ? 2.777 -6.047 -5.239 1.00 94.50 295 PHE A O 1
ATOM 2374 N N . TYR A 1 296 ? 0.546 -5.779 -5.214 1.00 92.25 296 TYR A N 1
ATOM 2375 C CA . TYR A 1 296 ? 0.230 -7.207 -5.171 1.00 92.25 296 TYR A CA 1
ATOM 2376 C C . TYR A 1 296 ? -0.235 -7.733 -6.528 1.00 92.25 296 TYR A C 1
ATOM 2378 O O . TYR A 1 296 ? -1.152 -7.202 -7.152 1.00 92.25 296 TYR A O 1
ATOM 2386 N N . GLN A 1 297 ? 0.366 -8.836 -6.958 1.00 90.50 297 GLN A N 1
ATOM 2387 C CA . GLN A 1 297 ? -0.119 -9.679 -8.044 1.00 90.50 297 GLN A CA 1
ATOM 2388 C C . GLN A 1 297 ? -1.129 -10.709 -7.503 1.00 90.50 297 GLN A C 1
ATOM 2390 O O . GLN A 1 297 ? -1.082 -11.048 -6.320 1.00 90.50 297 GLN A O 1
ATOM 2395 N N . PRO A 1 298 ? -1.973 -11.337 -8.349 1.00 86.31 298 PRO A N 1
ATOM 2396 C CA . PRO A 1 298 ? -2.992 -12.303 -7.900 1.00 86.31 298 PRO A CA 1
ATOM 2397 C C . PRO A 1 298 ? -2.468 -13.509 -7.102 1.00 86.31 298 PRO A C 1
ATOM 2399 O O . PRO A 1 298 ? -3.233 -14.243 -6.483 1.00 86.31 298 PRO A O 1
ATOM 2402 N N . LYS A 1 299 ? -1.161 -13.776 -7.179 1.00 85.81 299 LYS A N 1
ATOM 2403 C CA . LYS A 1 299 ? -0.492 -14.892 -6.506 1.00 85.81 299 LYS A CA 1
ATOM 2404 C C . LYS A 1 299 ? 0.272 -14.471 -5.251 1.00 85.81 299 LYS A C 1
ATOM 2406 O O . LYS A 1 299 ? 0.757 -15.367 -4.555 1.00 85.81 299 LYS A O 1
ATOM 2411 N N . ASP A 1 300 ? 0.396 -13.175 -5.000 1.00 89.25 300 ASP A N 1
ATOM 2412 C CA . ASP A 1 300 ? 1.158 -12.647 -3.880 1.00 89.25 300 ASP A CA 1
ATOM 2413 C C . ASP A 1 300 ? 0.365 -12.791 -2.577 1.00 89.25 300 ASP A C 1
ATOM 2415 O O . ASP A 1 300 ? -0.863 -12.860 -2.567 1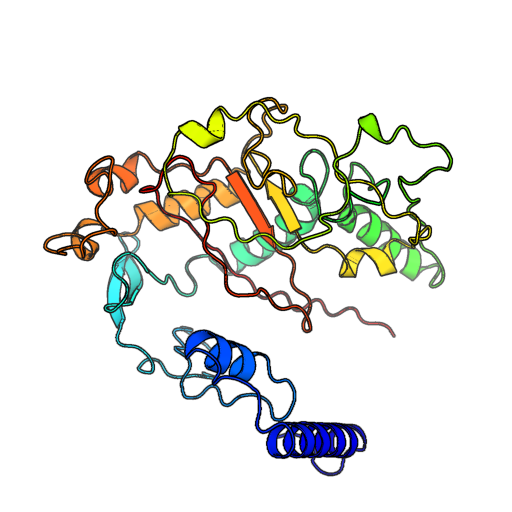.00 89.25 300 ASP A O 1
ATOM 2419 N N . THR A 1 301 ? 1.086 -12.885 -1.461 1.00 87.25 301 THR A N 1
ATOM 2420 C CA . THR A 1 301 ? 0.497 -12.968 -0.122 1.00 87.25 301 THR A CA 1
ATOM 2421 C C . THR A 1 301 ? 1.377 -12.204 0.847 1.00 87.25 301 THR A C 1
ATOM 2423 O O . THR A 1 301 ? 2.589 -12.429 0.847 1.00 87.25 301 THR A O 1
ATOM 2426 N N . LEU A 1 302 ? 0.780 -11.390 1.710 1.00 85.00 302 LEU A N 1
ATOM 2427 C CA . LEU A 1 302 ? 1.457 -10.831 2.873 1.00 85.00 302 LEU A CA 1
ATOM 2428 C C . LEU A 1 302 ? 1.256 -11.780 4.058 1.00 85.00 302 LEU A C 1
ATOM 2430 O O . LEU A 1 302 ? 0.150 -12.273 4.277 1.00 85.00 302 LEU A O 1
ATOM 2434 N N . MET A 1 303 ? 2.332 -12.108 4.769 1.00 80.62 303 MET A N 1
ATOM 2435 C CA . MET A 1 303 ? 2.243 -12.958 5.959 1.00 80.62 303 MET A CA 1
ATOM 2436 C C . MET A 1 303 ? 1.926 -12.116 7.191 1.00 80.62 303 MET A C 1
ATOM 2438 O O . MET A 1 303 ? 2.267 -10.935 7.234 1.00 80.62 303 MET A O 1
ATOM 2442 N N . GLY A 1 304 ? 1.314 -12.737 8.201 1.00 81.31 304 GLY A N 1
ATOM 2443 C CA . GLY A 1 304 ? 1.083 -12.075 9.487 1.00 81.31 304 GLY A CA 1
ATOM 2444 C C . GLY A 1 304 ? 2.379 -11.521 10.087 1.00 81.31 304 GLY A C 1
ATOM 2445 O O . GLY A 1 304 ? 3.357 -12.261 10.234 1.00 81.31 304 GLY A O 1
ATOM 2446 N N . HIS A 1 305 ? 2.354 -10.235 10.418 1.00 80.75 305 HIS A N 1
ATOM 2447 C CA . HIS A 1 305 ? 3.407 -9.476 11.088 1.00 80.75 305 HIS A CA 1
ATOM 2448 C C . HIS A 1 305 ? 2.755 -8.391 11.956 1.00 80.75 305 HIS A C 1
ATOM 2450 O O . HIS A 1 305 ? 1.535 -8.223 11.928 1.00 80.75 305 HIS A O 1
ATOM 2456 N N . VAL A 1 306 ? 3.571 -7.716 12.759 1.00 82.19 306 VAL A N 1
ATOM 2457 C CA . VAL A 1 306 ? 3.173 -6.571 13.578 1.00 82.19 306 VAL A CA 1
ATOM 2458 C C . VAL A 1 306 ? 4.130 -5.440 13.238 1.00 82.19 306 VAL A C 1
ATOM 2460 O O . VAL A 1 306 ? 5.342 -5.677 13.217 1.00 82.19 306 VAL A O 1
ATOM 2463 N N . ASP A 1 307 ? 3.590 -4.252 13.000 1.00 81.56 307 ASP A N 1
ATOM 2464 C CA . ASP A 1 307 ? 4.375 -3.040 12.782 1.00 81.56 307 ASP A CA 1
ATOM 2465 C C . ASP A 1 307 ? 4.905 -2.552 14.139 1.00 81.56 307 ASP A C 1
ATOM 2467 O O . ASP A 1 307 ? 4.164 -2.456 15.120 1.00 81.56 307 ASP A O 1
ATOM 2471 N N . ARG A 1 308 ? 6.233 -2.427 14.242 1.00 77.88 308 ARG A N 1
ATOM 2472 C CA . ARG A 1 308 ? 6.961 -2.154 15.500 1.00 77.88 308 ARG A CA 1
ATOM 2473 C C . ARG A 1 308 ? 8.106 -1.161 15.324 1.00 77.88 308 ARG A C 1
ATOM 2475 O O . ARG A 1 308 ? 8.978 -1.067 16.189 1.00 77.88 308 ARG A O 1
ATOM 2482 N N . SER A 1 309 ? 8.179 -0.515 14.171 1.00 77.75 309 SER A N 1
ATOM 2483 C CA . SER A 1 309 ? 9.306 0.347 13.807 1.00 77.75 309 SER A CA 1
ATOM 2484 C C . SER A 1 309 ? 8.983 1.828 13.990 1.00 77.75 309 SER A C 1
ATOM 2486 O O . SER A 1 309 ? 9.870 2.671 13.873 1.00 77.75 309 SER A O 1
ATOM 2488 N N . GLU A 1 310 ? 7.720 2.129 14.271 1.00 77.75 310 GLU A N 1
ATOM 2489 C CA . GLU A 1 310 ? 7.172 3.443 14.547 1.00 77.75 310 GLU A CA 1
ATOM 2490 C C . GLU A 1 310 ? 7.708 3.965 15.884 1.00 77.75 310 GLU A C 1
ATOM 2492 O O . GLU A 1 310 ? 7.791 3.237 16.878 1.00 77.75 310 GLU A O 1
ATOM 2497 N N . ILE A 1 311 ? 8.080 5.249 15.898 1.00 72.88 311 ILE A N 1
ATOM 2498 C CA . ILE A 1 311 ? 8.518 5.931 17.123 1.00 72.88 311 ILE A CA 1
ATOM 2499 C C . ILE A 1 311 ? 7.318 6.247 18.014 1.00 72.88 311 ILE A C 1
ATOM 2501 O O . ILE A 1 311 ? 7.422 6.114 19.224 1.00 72.88 311 ILE A O 1
ATOM 2505 N N . SER A 1 312 ? 6.193 6.655 17.427 1.00 75.56 312 SER A N 1
ATOM 2506 C CA . SER A 1 312 ? 4.936 6.816 18.155 1.00 75.56 312 SER A CA 1
ATOM 2507 C C . SER A 1 312 ? 4.199 5.479 18.144 1.00 75.56 312 SER A C 1
ATOM 2509 O O . SER A 1 312 ? 3.924 4.931 17.079 1.00 75.56 312 SER A O 1
ATOM 2511 N N . SER A 1 313 ? 3.903 4.943 19.327 1.00 70.50 313 SER A N 1
ATOM 2512 C CA . SER A 1 313 ? 3.066 3.745 19.503 1.00 70.50 313 SER A CA 1
ATOM 2513 C C . SER A 1 313 ? 1.571 4.063 19.524 1.00 70.50 313 SER A C 1
ATOM 2515 O O . SER A 1 313 ? 0.745 3.152 19.557 1.00 70.50 313 SER A O 1
ATOM 2517 N N . THR A 1 314 ? 1.243 5.351 19.523 1.00 77.50 314 THR A N 1
ATOM 2518 C CA . THR A 1 314 ? -0.089 5.884 19.753 1.00 77.50 314 THR A CA 1
ATOM 2519 C C . THR A 1 314 ? -0.722 6.310 18.431 1.00 77.50 314 THR A C 1
ATOM 2521 O O . THR A 1 314 ? -1.800 5.835 18.094 1.00 77.50 314 THR A O 1
ATOM 2524 N N . SER A 1 315 ? -0.016 7.100 17.616 1.00 84.88 315 SER A N 1
ATOM 2525 C CA . SER A 1 315 ? -0.526 7.674 16.362 1.00 84.88 315 SER A CA 1
ATOM 2526 C C . SER A 1 315 ? -1.183 6.644 15.418 1.00 84.88 315 SER A C 1
ATOM 2528 O O . SER A 1 315 ? -0.641 5.554 15.219 1.00 84.88 315 SER A O 1
ATOM 2530 N N . PRO A 1 316 ? -2.306 6.984 14.748 1.00 90.31 316 PRO A N 1
ATOM 2531 C CA . PRO A 1 316 ? -3.006 6.064 13.856 1.00 90.31 316 PRO A CA 1
ATOM 2532 C C . PRO A 1 316 ? -2.168 5.587 12.666 1.00 90.31 316 PRO A C 1
ATOM 2534 O O . PRO A 1 316 ? -1.547 6.379 11.956 1.00 90.31 316 PRO A O 1
ATOM 2537 N N . LEU A 1 317 ? -2.273 4.298 12.344 1.00 92.50 317 LEU A N 1
ATOM 2538 C CA . LEU A 1 317 ? -1.836 3.762 11.055 1.00 92.50 317 LEU A CA 1
ATOM 2539 C C . LEU A 1 317 ? -3.009 3.754 10.072 1.00 92.50 317 LEU A C 1
ATOM 2541 O O . LEU A 1 317 ? -4.018 3.082 10.293 1.00 92.50 317 LEU A O 1
ATOM 2545 N N . VAL A 1 318 ? -2.870 4.476 8.958 1.00 95.75 318 VAL A N 1
ATOM 2546 C CA . VAL A 1 318 ? -3.879 4.502 7.891 1.00 95.75 318 VAL A CA 1
ATOM 2547 C C . VAL A 1 318 ? -3.472 3.546 6.774 1.00 95.75 318 VAL A C 1
ATOM 2549 O O . VAL A 1 318 ? -2.458 3.738 6.106 1.00 95.75 318 VAL A O 1
ATOM 2552 N N . SER A 1 319 ? -4.300 2.526 6.536 1.00 95.62 319 SER A N 1
ATOM 2553 C CA . SER A 1 319 ? -4.145 1.604 5.409 1.00 95.62 319 SER A CA 1
ATOM 2554 C C . SER A 1 319 ? -5.198 1.879 4.343 1.00 95.62 319 SER A C 1
ATOM 2556 O O . SER A 1 319 ? -6.399 1.854 4.614 1.00 95.62 319 SER A O 1
ATOM 2558 N N . ILE A 1 320 ? -4.744 2.113 3.113 1.00 93.88 320 ILE A N 1
ATOM 2559 C CA . ILE A 1 320 ? -5.608 2.390 1.968 1.00 93.88 320 ILE A CA 1
ATOM 2560 C C . ILE A 1 320 ? -5.459 1.256 0.956 1.00 93.88 320 ILE A C 1
ATOM 2562 O O . ILE A 1 320 ? -4.354 0.935 0.524 1.00 93.88 320 ILE A O 1
ATOM 2566 N N . SER A 1 321 ? -6.578 0.647 0.567 1.00 90.44 321 SER A N 1
ATOM 2567 C CA . SER A 1 321 ? -6.599 -0.481 -0.367 1.00 90.44 321 SER A CA 1
ATOM 2568 C C . SER A 1 321 ? -7.391 -0.153 -1.626 1.00 90.44 321 SER A C 1
ATOM 2570 O O . SER A 1 321 ? -8.533 0.296 -1.551 1.00 90.44 321 SER A O 1
ATOM 2572 N N . TYR A 1 322 ? -6.801 -0.457 -2.782 1.00 82.44 322 TYR A N 1
ATOM 2573 C CA . TYR A 1 322 ? -7.444 -0.366 -4.092 1.00 82.44 322 TYR A CA 1
ATOM 2574 C C . TYR A 1 322 ? -7.255 -1.670 -4.854 1.00 82.44 322 TYR A C 1
ATOM 2576 O O . TYR A 1 322 ? -6.195 -2.294 -4.787 1.00 82.44 322 TYR A O 1
ATOM 2584 N N . VAL A 1 323 ? -8.264 -2.064 -5.627 1.00 67.62 323 VAL A N 1
ATOM 2585 C CA . VAL A 1 323 ? -8.144 -3.170 -6.580 1.00 67.62 323 VAL A CA 1
ATOM 2586 C C . VAL A 1 323 ? -8.003 -2.580 -7.974 1.00 67.62 323 VAL A C 1
ATOM 2588 O O . VAL A 1 323 ? -8.883 -1.864 -8.443 1.00 67.62 323 VAL A O 1
ATOM 2591 N N . VAL A 1 324 ? -6.908 -2.911 -8.655 1.00 55.50 324 VAL A N 1
ATOM 2592 C CA . VAL A 1 324 ? -6.694 -2.548 -10.059 1.00 55.50 324 VAL A CA 1
ATOM 2593 C C . VAL A 1 324 ? -6.748 -3.819 -10.895 1.00 55.50 324 VAL A C 1
ATOM 2595 O O . VAL A 1 324 ? -5.952 -4.735 -10.693 1.00 55.50 324 VAL A O 1
ATOM 2598 N N . VAL A 1 325 ? -7.669 -3.876 -11.857 1.00 44.94 325 VAL A N 1
ATOM 2599 C CA . VAL A 1 325 ? -7.670 -4.909 -12.901 1.00 44.94 325 VAL A CA 1
ATOM 2600 C C . VAL A 1 325 ? -7.058 -4.295 -14.156 1.00 44.94 325 VAL A C 1
ATOM 2602 O O . VAL A 1 325 ? -7.740 -3.624 -14.926 1.00 44.94 325 VAL A O 1
ATOM 2605 N N . ILE A 1 326 ? -5.754 -4.490 -14.356 1.00 42.91 326 ILE A N 1
ATOM 2606 C CA . ILE A 1 326 ? -5.081 -4.074 -15.593 1.00 42.91 326 ILE A CA 1
ATOM 2607 C C . ILE A 1 326 ? -5.311 -5.174 -16.634 1.00 42.91 326 ILE A C 1
ATOM 2609 O O . ILE A 1 326 ? -4.707 -6.245 -16.560 1.00 42.91 326 ILE A O 1
ATOM 2613 N N . PHE A 1 327 ? -6.177 -4.925 -17.619 1.00 30.45 327 PHE A N 1
ATOM 2614 C CA . PHE A 1 327 ? -6.279 -5.786 -18.797 1.00 30.45 327 PHE A CA 1
ATOM 2615 C C . PHE A 1 327 ? -5.070 -5.544 -19.706 1.00 30.45 327 PHE A C 1
ATOM 2617 O O . PHE A 1 327 ? -5.098 -4.697 -20.595 1.00 30.45 327 PHE A O 1
ATOM 2624 N N . LEU A 1 328 ? -3.995 -6.303 -19.496 1.00 30.53 328 LEU A N 1
ATOM 2625 C CA . LEU A 1 328 ? -2.945 -6.434 -20.501 1.00 30.53 328 LEU A CA 1
ATOM 2626 C C . LEU A 1 328 ? -3.471 -7.366 -21.595 1.00 30.53 328 LEU A C 1
ATOM 2628 O O . LEU A 1 328 ? -3.402 -8.588 -21.474 1.00 30.53 328 LEU A O 1
ATOM 2632 N N . SER A 1 329 ? -4.070 -6.791 -22.641 1.00 23.91 329 SER A N 1
ATOM 2633 C CA . SER A 1 329 ? -4.434 -7.547 -23.838 1.00 23.91 329 SER A CA 1
ATOM 2634 C C . SER A 1 329 ? -3.147 -7.945 -24.559 1.00 23.91 329 SER A C 1
ATOM 2636 O O . SER A 1 329 ? -2.594 -7.181 -25.343 1.00 23.91 329 SER A O 1
ATOM 2638 N N . PHE A 1 330 ? -2.648 -9.141 -24.261 1.00 26.77 330 PHE A N 1
ATOM 2639 C CA . PHE A 1 330 ? -1.760 -9.852 -25.170 1.00 26.77 330 PHE A CA 1
ATOM 2640 C C . PHE A 1 330 ? -2.667 -10.468 -26.240 1.00 26.77 330 PHE A C 1
ATOM 2642 O O . PHE A 1 330 ? -3.322 -11.477 -25.979 1.00 26.77 330 PHE A O 1
ATOM 2649 N N . LYS A 1 331 ? -2.813 -9.779 -27.376 1.00 26.70 331 LYS A N 1
ATOM 2650 C CA . LYS A 1 331 ? -3.353 -10.393 -28.594 1.00 26.70 331 LYS A CA 1
ATOM 2651 C C . LYS A 1 331 ? -2.288 -11.245 -29.258 1.00 26.70 331 LYS A C 1
ATOM 2653 O O . LYS A 1 331 ? -1.119 -10.798 -29.253 1.00 26.70 331 LYS A O 1
#

Foldseek 3Di:
DDPCVDPVNVVLVVVVVVVVVVVVVCVPDDDDDPQVVVQCQCLDVPPHHQQQLPQDPAPDDDDSYDVVSADWDWDQFPVRAIWIDRVVDFPDIGRHCLDPPVLLVVVVVCCQQPQQAPPWDFPCVLWWPADNRHLSVQVVVQVVVCVVPVPDWDWIFTPDDPPPDCVQADEPPPDPDAPPDAAQDPVLVPPPDPLHRHHHDPPDGTGTSVVCVLVTFKIKFAFDQRPRSRATDPVDDTHAGDPSVFVSVLSVLLRDPCCVRPPPDDDDPPLAAPVDDCSNCCNPPDTDRIDMDGDDDPSDDDDDDDRRRDNGPHHDDDDDDDDDDDPPPPD